Protein AF-A0A8T4S9S8-F1 (afdb_monomer)

Foldseek 3Di:
DVPVVVVVVVVVVVVVVVVVVVVVVVVVVCCVVVVCVLVVVVVVVCPDPNVPVVQLLVLQVVLVVQQVVQVVVQLVFPDQWFFGAGRNPSAEQQWKWADDQQKIFIWGADPNDTDGNDMDGHHAEQWAAALVRDTDGHDNPWIFGAYPRWTWIDGDPDPTFTCPQPGQWIGHHNHIYGYGPNHDPVRSVVGHHTHD

Nearest PDB structures (foldseek):
  8bbf-assembly1_A  TM=3.751E-01  e=1.784E+00  Homo sapiens
  8f5o-assembly1_F  TM=3.231E-01  e=1.392E+00  Leishmania tarentolae
  7ud1-assembly2_B  TM=2.597E-01  e=1.784E+00  Homo sapiens
  8asv-assembly1_A  TM=3.346E-01  e=8.378E+00  Saccharomyces cerevisiae
  6bfu-assembly1_A  TM=3.221E-01  e=7.875E+00  Porcine deltacoronavirus

Mean predicted aligned error: 13.43 Å

Solvent-accessible surface area (backbone atoms only — not comparable to full-atom values): 10520 Å² total; per-residue (Å²): 122,75,73,63,54,53,60,53,53,50,55,52,50,54,50,51,53,50,51,51,53,50,50,50,51,49,49,51,50,46,49,61,58,57,68,40,49,58,51,59,53,52,62,66,67,44,80,57,71,53,71,57,52,55,51,46,53,54,38,27,52,54,24,47,55,50,24,53,50,40,52,57,48,50,70,66,20,76,52,42,68,22,25,32,69,57,60,69,58,48,54,39,63,50,30,34,41,34,47,56,78,52,30,38,31,39,25,41,46,56,95,89,43,76,39,72,78,46,76,44,82,37,86,54,61,56,26,32,39,40,62,84,76,43,80,42,74,52,52,91,80,28,32,38,36,28,56,96,67,44,48,26,36,73,64,50,106,51,79,69,41,37,40,77,42,93,29,37,33,36,35,52,65,85,45,34,22,37,27,29,50,67,30,47,67,78,61,55,70,68,52,44,75,56,45,118

Sequence (196 aa):
MKHIYRKSQLKTITRIIFILVVLSLILVFVYSKYGSIGKALTDMFNFGDETDYGVLNLKAKKGFEIMVNDINNCIKSKDSDCGCEINMEGFTDTHSIKPDGHKISLLNIKDENEITIDDSDFKSLNCYITSNLMPKQTGASSSLRFDKGHPYITDLDTSDSELTNKFNIYKKGQELCWLPSTVKYETGNKIKKCQL

Radius of gyration: 23.27 Å; Cα contacts (8 Å, |Δi|>4): 320; chains: 1; bounding box: 67×61×51 Å

Structure (mmCIF, N/CA/C/O backbone):
data_AF-A0A8T4S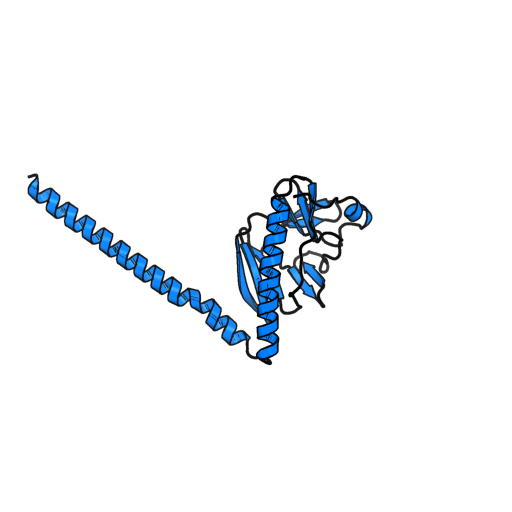9S8-F1
#
_entry.id   AF-A0A8T4S9S8-F1
#
loop_
_atom_site.group_PDB
_atom_site.id
_atom_site.type_symbol
_atom_site.label_atom_id
_atom_site.label_alt_id
_atom_site.label_comp_id
_atom_site.label_asym_id
_atom_site.label_entity_id
_atom_site.label_seq_id
_atom_site.pdbx_PDB_ins_code
_atom_site.Cartn_x
_atom_site.Cartn_y
_atom_site.Cartn_z
_atom_site.occupancy
_atom_site.B_iso_or_equiv
_atom_site.auth_seq_id
_atom_site.auth_comp_id
_atom_site.auth_asym_id
_atom_site.auth_atom_id
_atom_site.pdbx_PDB_model_num
ATOM 1 N N . MET A 1 1 ? 47.133 42.497 25.395 1.00 49.16 1 MET A N 1
ATOM 2 C CA . MET A 1 1 ? 46.717 41.101 25.091 1.00 49.16 1 MET A CA 1
ATOM 3 C C . MET A 1 1 ? 45.349 40.936 24.400 1.00 49.16 1 MET A C 1
ATOM 5 O O . MET A 1 1 ? 45.096 39.854 23.892 1.00 49.16 1 ME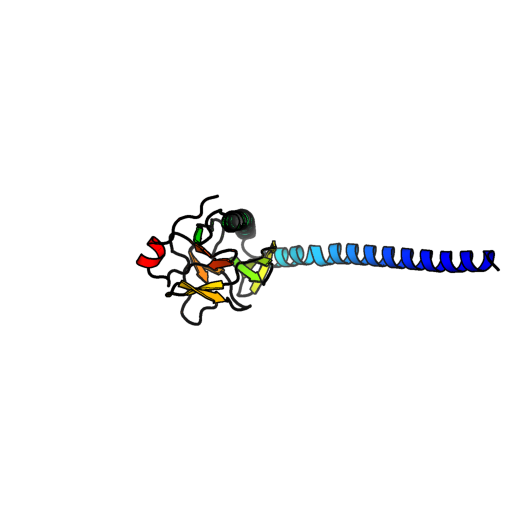T A O 1
ATOM 9 N N . LYS A 1 2 ? 44.477 41.957 24.281 1.00 45.44 2 LYS A N 1
ATOM 10 C CA . LYS A 1 2 ? 43.153 41.818 23.616 1.00 45.44 2 LYS A CA 1
ATOM 11 C C . LYS A 1 2 ? 43.182 41.698 22.075 1.00 45.44 2 LYS A C 1
ATOM 13 O O . LYS A 1 2 ? 42.280 41.097 21.499 1.00 45.44 2 LYS A O 1
ATOM 18 N N . HIS A 1 3 ? 44.207 42.223 21.395 1.00 43.12 3 HIS A N 1
ATOM 19 C CA . HIS A 1 3 ? 44.262 42.239 19.919 1.00 43.12 3 HIS A CA 1
ATOM 20 C C . HIS A 1 3 ? 44.743 40.930 19.270 1.00 43.12 3 HIS A C 1
ATOM 22 O O . HIS A 1 3 ? 44.379 40.648 18.129 1.00 43.12 3 HIS A O 1
ATOM 28 N N . ILE A 1 4 ? 45.512 40.105 19.987 1.00 48.31 4 ILE A N 1
ATOM 29 C CA . ILE A 1 4 ? 46.024 38.821 19.471 1.00 48.31 4 ILE A CA 1
ATOM 30 C C . ILE A 1 4 ? 44.918 37.752 19.501 1.00 48.31 4 ILE A C 1
ATOM 32 O O . ILE A 1 4 ? 44.790 36.954 18.574 1.00 48.31 4 ILE A O 1
ATOM 36 N N . TYR A 1 5 ? 44.037 37.812 20.503 1.00 44.34 5 TYR A N 1
ATOM 37 C CA . TYR A 1 5 ? 42.937 36.861 20.674 1.00 44.34 5 TYR A CA 1
ATOM 38 C C . TYR A 1 5 ? 41.864 36.979 19.570 1.00 44.34 5 TYR A C 1
ATOM 40 O O . TYR A 1 5 ? 41.364 35.968 19.081 1.00 44.34 5 TYR A O 1
ATOM 48 N N . ARG A 1 6 ? 41.571 38.201 19.089 1.00 48.75 6 ARG A N 1
ATOM 49 C CA . ARG A 1 6 ? 40.602 38.440 17.996 1.00 48.75 6 ARG A CA 1
ATOM 50 C C . ARG A 1 6 ? 41.050 37.883 16.641 1.00 48.75 6 ARG A C 1
ATOM 52 O O . ARG A 1 6 ? 40.221 37.351 15.912 1.00 48.75 6 ARG A O 1
ATOM 59 N N . LYS A 1 7 ? 42.345 37.966 16.304 1.00 49.59 7 LYS A N 1
ATOM 60 C CA . LYS A 1 7 ? 42.877 37.413 15.040 1.00 49.59 7 LYS A CA 1
ATOM 61 C C . LYS A 1 7 ? 42.848 35.881 15.015 1.00 49.59 7 LYS A C 1
ATOM 63 O O . LYS A 1 7 ? 42.640 35.303 13.954 1.00 49.59 7 LYS A O 1
ATOM 68 N N . SER A 1 8 ? 43.039 35.240 16.171 1.00 54.47 8 SER A N 1
ATOM 69 C CA . SER A 1 8 ? 42.958 33.779 16.317 1.00 54.47 8 SER A CA 1
ATOM 70 C C . SER A 1 8 ? 41.519 33.271 16.148 1.00 54.47 8 SER A C 1
ATOM 72 O O . SER A 1 8 ? 41.268 32.378 15.345 1.00 54.47 8 SER A O 1
ATOM 74 N N . GLN A 1 9 ? 40.554 33.926 16.803 1.00 55.50 9 GLN A N 1
ATOM 75 C CA . GLN A 1 9 ? 39.123 33.602 16.702 1.00 55.50 9 GLN A CA 1
ATOM 76 C C . GLN A 1 9 ? 38.576 33.788 15.274 1.00 55.50 9 GLN A C 1
ATOM 78 O O . GLN A 1 9 ? 37.835 32.935 14.791 1.00 55.50 9 GLN A O 1
ATOM 83 N N . LEU A 1 10 ? 38.999 34.842 14.559 1.00 57.53 10 LEU A N 1
ATOM 84 C CA . LEU A 1 10 ? 38.591 35.063 13.164 1.00 57.53 10 LEU A CA 1
ATOM 85 C C . LEU A 1 10 ? 39.046 33.922 12.242 1.00 57.53 10 LEU A C 1
ATOM 87 O O . LEU A 1 10 ? 38.257 33.442 11.438 1.00 57.53 10 LEU A O 1
ATOM 91 N N . LYS A 1 11 ? 40.293 33.448 12.389 1.00 58.31 11 LYS A N 1
ATOM 92 C CA . LYS A 1 11 ? 40.821 32.327 11.592 1.00 58.31 11 LYS A CA 1
ATOM 93 C C . LYS A 1 11 ? 40.042 31.034 11.836 1.00 58.31 11 LYS A C 1
ATOM 95 O O . LYS A 1 11 ? 39.791 30.291 10.889 1.00 58.31 11 LYS A O 1
ATOM 100 N N . THR A 1 12 ? 39.637 30.779 13.080 1.00 60.31 12 THR A N 1
ATOM 101 C CA . THR A 1 12 ? 38.821 29.610 13.436 1.00 60.31 12 THR A CA 1
ATOM 102 C C . THR A 1 12 ? 37.424 29.699 12.824 1.00 60.31 12 THR A C 1
ATOM 104 O O . THR A 1 12 ? 36.966 28.730 12.225 1.00 60.31 12 THR A O 1
ATOM 107 N N . ILE A 1 13 ? 36.781 30.871 12.881 1.00 70.56 13 ILE A N 1
ATOM 108 C CA . ILE A 1 13 ? 35.457 31.099 12.279 1.00 70.56 13 ILE A CA 1
ATOM 109 C C . ILE A 1 13 ? 35.514 30.948 10.753 1.00 70.56 13 ILE A C 1
ATOM 111 O O . ILE A 1 13 ? 34.685 30.246 10.180 1.00 70.56 13 ILE A O 1
ATOM 115 N N . THR A 1 14 ? 36.522 31.519 10.085 1.00 70.88 14 THR A N 1
ATOM 116 C CA . THR A 1 14 ? 36.696 31.368 8.629 1.00 70.88 14 THR A CA 1
ATOM 117 C C . THR A 1 14 ? 36.897 29.905 8.226 1.00 70.88 14 THR A C 1
ATOM 119 O O . THR A 1 14 ? 36.357 29.467 7.213 1.00 70.88 14 THR A O 1
ATOM 122 N N . ARG A 1 15 ? 37.616 29.120 9.038 1.00 71.19 15 ARG A N 1
ATOM 123 C CA . ARG A 1 15 ? 37.813 27.683 8.798 1.00 71.19 15 ARG A CA 1
ATOM 124 C C . ARG A 1 15 ? 36.513 26.888 8.952 1.00 71.19 15 ARG A C 1
ATOM 126 O O . ARG A 1 15 ? 36.263 26.000 8.146 1.00 71.19 15 ARG A O 1
ATOM 133 N N . ILE A 1 16 ? 35.675 27.231 9.934 1.00 75.88 16 ILE A N 1
ATOM 134 C CA . ILE A 1 16 ? 34.353 26.612 10.129 1.00 75.88 16 ILE A CA 1
ATOM 135 C C . ILE A 1 16 ? 33.421 26.939 8.954 1.00 75.88 16 ILE A C 1
ATOM 137 O O . ILE A 1 16 ? 32.788 26.035 8.415 1.00 75.88 16 ILE A O 1
ATOM 141 N N . ILE A 1 17 ? 33.384 28.199 8.506 1.00 77.19 17 ILE A N 1
ATOM 142 C CA . ILE A 1 17 ? 32.581 28.615 7.343 1.00 77.19 17 ILE A CA 1
ATOM 143 C C . ILE A 1 17 ? 33.027 27.861 6.086 1.00 77.19 17 ILE A C 1
ATOM 145 O O . ILE A 1 17 ? 32.190 27.365 5.340 1.00 77.19 17 ILE A O 1
ATOM 149 N N . PHE A 1 18 ? 34.336 27.713 5.874 1.00 79.62 18 PHE A N 1
ATOM 150 C CA . PHE A 1 18 ? 34.861 26.961 4.736 1.00 79.62 18 PHE A CA 1
ATOM 151 C C . PHE A 1 18 ? 34.445 25.483 4.775 1.00 79.62 18 PHE A C 1
ATOM 153 O O . PHE A 1 18 ? 34.015 24.946 3.760 1.00 79.62 18 PHE A O 1
ATOM 160 N N . ILE A 1 19 ? 34.493 24.837 5.947 1.00 80.19 19 ILE A N 1
ATOM 161 C CA . ILE A 1 19 ? 34.022 23.452 6.115 1.00 80.19 19 ILE A CA 1
ATOM 162 C C . ILE A 1 19 ? 32.522 23.342 5.811 1.00 80.19 19 ILE A C 1
ATOM 164 O O . ILE A 1 19 ? 32.114 22.410 5.127 1.00 80.19 19 ILE A O 1
ATOM 168 N N . LEU A 1 20 ? 31.709 24.301 6.261 1.00 77.06 20 LEU A N 1
ATOM 169 C CA . LEU A 1 20 ? 30.269 24.319 5.984 1.00 77.06 20 LEU A CA 1
ATOM 170 C C . LEU A 1 20 ? 29.961 24.489 4.491 1.00 77.06 20 LEU A C 1
ATOM 172 O O . LEU A 1 20 ? 29.069 23.817 3.982 1.00 77.06 20 LEU A O 1
ATOM 176 N N . VAL A 1 21 ? 30.717 25.330 3.779 1.00 81.38 21 VAL A N 1
ATOM 177 C CA . VAL A 1 21 ? 30.587 25.497 2.320 1.00 81.38 21 VAL A CA 1
ATOM 178 C C . VAL A 1 21 ? 31.017 24.232 1.576 1.00 81.38 21 VAL A C 1
ATOM 180 O O . VAL A 1 21 ? 30.374 23.826 0.615 1.00 81.38 21 VAL A O 1
ATOM 183 N N . VAL A 1 22 ? 32.079 23.564 2.027 1.00 81.62 22 VAL A N 1
ATOM 184 C CA . VAL A 1 22 ? 32.503 22.288 1.435 1.00 81.62 22 VAL A CA 1
ATOM 185 C C . VAL A 1 22 ? 31.456 21.199 1.687 1.00 81.62 22 VAL A C 1
ATOM 187 O O . VAL A 1 22 ? 31.119 20.463 0.766 1.00 81.62 22 VAL A O 1
ATOM 190 N N . LEU A 1 23 ? 30.882 21.123 2.891 1.00 74.50 23 LEU A N 1
ATOM 191 C CA . LEU A 1 23 ? 29.813 20.174 3.211 1.00 74.50 23 LEU A CA 1
ATOM 192 C C . LEU A 1 23 ? 28.533 20.443 2.413 1.00 74.50 23 LEU A C 1
ATOM 194 O O . LEU A 1 23 ? 27.905 19.490 1.959 1.00 74.50 23 LEU A O 1
ATOM 198 N N . SER A 1 24 ? 28.157 21.707 2.194 1.00 70.88 24 SER A N 1
ATOM 199 C CA . SER A 1 24 ? 26.994 22.039 1.367 1.00 70.88 24 SER A CA 1
ATOM 200 C C . SER A 1 24 ? 27.233 21.719 -0.108 1.00 70.88 24 SER A C 1
ATOM 202 O O . SER A 1 24 ? 26.339 21.185 -0.756 1.00 70.88 24 SER A O 1
ATOM 204 N N . LEU A 1 25 ? 28.443 21.946 -0.628 1.00 73.19 25 LEU A N 1
ATOM 205 C CA . LEU A 1 25 ? 28.815 21.536 -1.984 1.00 73.19 25 LEU A CA 1
ATOM 206 C C . LEU A 1 25 ? 28.821 20.013 -2.136 1.00 73.19 25 LEU A C 1
ATOM 208 O O . LEU A 1 25 ? 28.317 19.517 -3.137 1.00 73.19 25 LEU A O 1
ATOM 212 N N . ILE A 1 26 ? 29.318 19.269 -1.143 1.00 72.25 26 ILE A N 1
ATOM 213 C CA . ILE A 1 26 ? 29.239 17.802 -1.127 1.00 72.25 26 ILE A CA 1
ATOM 214 C C . ILE A 1 26 ? 27.777 17.356 -1.076 1.00 72.25 26 ILE A C 1
ATOM 216 O O . ILE A 1 26 ? 27.408 16.479 -1.842 1.00 72.25 26 ILE A O 1
ATOM 220 N N . LEU A 1 27 ? 26.927 17.976 -0.253 1.00 63.69 27 LEU A N 1
ATOM 221 C CA . LEU A 1 27 ? 25.494 17.672 -0.208 1.00 63.69 27 LEU A CA 1
ATOM 222 C C . LEU A 1 27 ? 24.805 17.961 -1.543 1.00 63.69 27 LEU A C 1
ATOM 224 O O . LEU A 1 27 ? 24.050 17.119 -2.002 1.00 63.69 27 LEU A O 1
ATOM 228 N N . VAL A 1 28 ? 25.092 19.085 -2.204 1.00 65.75 28 VAL A N 1
ATOM 229 C CA . VAL A 1 28 ? 24.556 19.403 -3.541 1.00 65.75 28 VAL A CA 1
ATOM 230 C C . VAL A 1 28 ? 25.068 18.414 -4.588 1.00 65.75 28 VAL A C 1
ATOM 232 O O . VAL A 1 28 ? 24.306 18.002 -5.457 1.00 65.75 28 VAL A O 1
ATOM 235 N N . PHE A 1 29 ? 26.328 17.985 -4.494 1.00 59.22 29 PHE A N 1
ATOM 236 C CA . PHE A 1 29 ? 26.923 17.010 -5.411 1.00 59.22 29 PHE A CA 1
ATOM 237 C C . PHE A 1 29 ? 26.416 15.581 -5.165 1.00 59.22 29 PHE A C 1
ATOM 239 O O . PHE A 1 29 ? 26.268 14.797 -6.096 1.00 59.22 29 PHE A O 1
ATOM 246 N N . VAL A 1 30 ? 26.111 15.238 -3.913 1.00 56.69 30 VAL A N 1
ATOM 247 C CA . VAL A 1 30 ? 25.464 13.982 -3.525 1.00 56.69 30 VAL A CA 1
ATOM 248 C C . VAL A 1 30 ? 23.992 14.021 -3.937 1.00 56.69 30 VAL A C 1
ATOM 250 O O . VAL A 1 30 ? 23.535 13.086 -4.573 1.00 56.69 30 VAL A O 1
ATOM 253 N N . TYR A 1 31 ? 23.257 15.110 -3.721 1.00 54.78 31 TYR A N 1
ATOM 254 C CA . TYR A 1 31 ? 21.895 15.253 -4.244 1.00 54.78 31 TYR A CA 1
ATOM 255 C C . TYR A 1 31 ? 21.857 15.233 -5.779 1.00 54.78 31 TYR A C 1
ATOM 257 O O . TYR A 1 31 ? 20.952 14.630 -6.347 1.00 54.78 31 TYR A O 1
ATOM 265 N N . SER A 1 32 ? 22.845 15.811 -6.471 1.00 53.41 32 SER A N 1
ATOM 266 C CA . SER A 1 32 ? 22.899 15.782 -7.939 1.00 53.41 32 SER A CA 1
ATOM 267 C C . SER A 1 32 ? 23.309 14.416 -8.499 1.00 53.41 32 SER A C 1
ATOM 269 O O . SER A 1 32 ? 22.772 14.000 -9.524 1.00 53.41 32 SER A O 1
ATOM 271 N N . LYS A 1 33 ? 24.208 13.679 -7.826 1.00 48.88 33 LYS A N 1
ATOM 272 C CA . LYS A 1 33 ? 24.600 12.318 -8.232 1.00 48.88 33 LYS A CA 1
ATOM 273 C C . LYS A 1 33 ? 23.598 11.242 -7.819 1.00 48.88 33 LYS A C 1
ATOM 275 O O . LYS A 1 33 ? 23.321 10.359 -8.620 1.00 48.88 33 LYS A O 1
ATOM 280 N N . TYR A 1 34 ? 23.049 11.305 -6.609 1.00 47.22 34 TYR A N 1
ATOM 281 C CA . TYR A 1 34 ? 22.149 10.286 -6.056 1.00 47.22 34 TYR A CA 1
ATOM 282 C C . TYR A 1 34 ? 20.667 10.589 -6.316 1.00 47.22 34 TYR A C 1
ATOM 284 O O . TYR A 1 34 ? 19.888 9.652 -6.447 1.00 47.22 34 TYR A O 1
ATOM 292 N N . GLY A 1 35 ? 20.278 11.850 -6.542 1.00 41.19 35 GLY A N 1
ATOM 293 C CA . GLY A 1 35 ? 18.945 12.197 -7.063 1.00 41.19 35 GLY A CA 1
ATOM 294 C C . GLY A 1 35 ? 18.707 11.735 -8.509 1.00 41.19 35 GLY A C 1
ATOM 295 O O . GLY A 1 35 ? 17.574 11.729 -8.979 1.00 41.19 35 GLY A O 1
ATOM 296 N N . SER A 1 36 ? 19.765 11.308 -9.212 1.00 43.62 36 SER A N 1
ATOM 297 C CA . SER A 1 36 ? 19.703 10.767 -10.576 1.00 43.62 36 SER A CA 1
ATOM 298 C C . SER A 1 36 ? 19.882 9.246 -10.657 1.00 43.62 36 SER A C 1
ATOM 300 O O . SER A 1 36 ? 19.724 8.691 -11.744 1.00 43.62 36 SER A O 1
ATOM 302 N N . ILE A 1 37 ? 20.172 8.549 -9.550 1.00 44.06 37 ILE A N 1
ATOM 303 C CA . ILE A 1 37 ? 20.211 7.073 -9.555 1.00 44.06 37 ILE A CA 1
ATOM 304 C C . ILE A 1 37 ? 18.799 6.510 -9.757 1.00 44.06 37 ILE A C 1
ATOM 306 O O . ILE A 1 37 ? 18.638 5.527 -10.472 1.00 44.06 37 ILE A O 1
ATOM 310 N N . GLY A 1 38 ? 17.770 7.211 -9.266 1.00 43.38 38 GLY A N 1
ATOM 311 C CA . GLY A 1 38 ? 16.377 6.908 -9.601 1.00 43.38 38 GLY A CA 1
ATOM 312 C C . GLY A 1 38 ? 16.081 7.012 -11.102 1.00 43.38 38 GLY A C 1
ATOM 313 O O . GLY A 1 38 ? 15.354 6.176 -11.624 1.00 43.38 38 GLY A O 1
ATOM 314 N N . LYS A 1 39 ? 16.693 7.971 -11.821 1.00 42.25 39 LYS A N 1
ATOM 315 C CA . LYS A 1 39 ? 16.543 8.134 -13.283 1.00 42.25 39 LYS A CA 1
ATOM 316 C C . LYS A 1 39 ? 17.292 7.071 -14.086 1.00 42.25 39 LYS A C 1
ATOM 318 O O . LYS A 1 39 ? 16.713 6.453 -14.962 1.00 42.25 39 LYS A O 1
ATOM 323 N N . ALA A 1 40 ? 18.552 6.796 -13.752 1.00 41.28 40 ALA A N 1
ATOM 324 C CA . ALA A 1 40 ? 19.339 5.803 -14.487 1.00 41.28 40 ALA A CA 1
ATOM 325 C C . ALA A 1 40 ? 18.790 4.369 -14.328 1.00 41.28 40 ALA A C 1
ATOM 327 O O . ALA A 1 40 ? 18.868 3.574 -15.260 1.00 41.28 40 ALA A O 1
ATOM 328 N N . LEU A 1 41 ? 18.204 4.046 -13.167 1.00 45.50 41 LEU A N 1
ATOM 329 C CA . LEU A 1 41 ? 17.533 2.763 -12.941 1.00 45.50 41 LEU A CA 1
ATOM 330 C C . LEU A 1 41 ? 16.154 2.686 -13.614 1.00 45.50 41 LEU A C 1
ATOM 332 O O . LEU A 1 41 ? 15.813 1.638 -14.159 1.00 45.50 41 LEU A O 1
ATOM 336 N N . THR A 1 42 ? 15.384 3.781 -13.643 1.00 48.53 42 THR A N 1
ATOM 337 C CA . THR A 1 42 ? 14.121 3.826 -14.407 1.00 48.53 42 THR A CA 1
ATOM 338 C C . THR A 1 42 ? 14.359 3.728 -15.914 1.00 48.53 42 THR A C 1
ATOM 340 O O . THR A 1 42 ? 13.631 3.002 -16.588 1.00 48.53 42 THR A O 1
ATOM 343 N N . ASP A 1 43 ? 15.421 4.350 -16.429 1.00 45.31 43 ASP A N 1
ATOM 344 C CA . ASP A 1 43 ? 15.808 4.258 -17.841 1.00 45.31 43 ASP A CA 1
ATOM 345 C C . ASP A 1 43 ? 16.296 2.844 -18.222 1.00 45.31 43 ASP A C 1
ATOM 347 O O . ASP A 1 43 ? 15.991 2.359 -19.308 1.00 45.31 43 ASP A O 1
ATOM 351 N N . MET A 1 44 ? 16.988 2.125 -17.324 1.00 44.59 44 MET A N 1
ATOM 352 C CA . MET A 1 44 ? 17.388 0.726 -17.561 1.00 44.59 44 MET A CA 1
ATOM 353 C C . MET A 1 44 ? 16.206 -0.259 -17.547 1.00 44.59 44 MET A C 1
ATOM 355 O O . MET A 1 44 ? 16.245 -1.273 -18.246 1.00 44.59 44 MET A O 1
ATOM 359 N N . PHE A 1 45 ? 15.142 0.024 -16.789 1.00 49.88 45 PHE A N 1
ATOM 360 C CA . PHE A 1 45 ? 13.962 -0.847 -16.704 1.00 49.88 45 PHE A CA 1
ATOM 361 C C . PHE A 1 45 ? 12.922 -0.589 -17.804 1.00 49.88 45 PHE A C 1
ATOM 363 O O . PHE A 1 45 ? 12.095 -1.467 -18.060 1.00 49.88 45 PHE A O 1
ATOM 370 N N . ASN A 1 46 ? 13.038 0.529 -18.530 1.00 48.00 46 ASN A N 1
ATOM 371 C CA . ASN A 1 46 ? 12.199 0.890 -19.679 1.00 48.00 46 ASN A CA 1
ATOM 372 C C . ASN A 1 46 ? 12.436 0.058 -20.959 1.00 48.00 46 ASN A C 1
ATOM 374 O O . ASN A 1 46 ? 11.710 0.238 -21.930 1.00 48.00 46 ASN A O 1
ATOM 378 N N . PHE A 1 47 ? 13.388 -0.883 -20.997 1.00 42.41 47 PHE A N 1
ATOM 379 C CA . PHE A 1 47 ? 13.602 -1.733 -22.180 1.00 42.41 47 PHE A CA 1
ATOM 380 C C . PHE A 1 47 ? 12.577 -2.881 -22.278 1.00 42.41 47 PHE A C 1
ATOM 382 O O . PHE A 1 47 ? 12.854 -4.022 -21.899 1.00 42.41 47 PHE A O 1
ATOM 389 N N . GLY A 1 48 ? 11.380 -2.547 -22.758 1.00 44.06 48 GLY A N 1
ATOM 390 C CA . GLY A 1 48 ? 10.308 -3.446 -23.202 1.00 44.06 48 GLY A CA 1
ATOM 391 C C . GLY A 1 48 ? 9.122 -2.603 -23.683 1.00 44.06 48 GLY A C 1
ATOM 392 O O . GLY A 1 48 ? 8.587 -1.858 -22.871 1.00 44.06 48 GLY A O 1
ATOM 393 N N . ASP A 1 49 ? 8.804 -2.654 -24.988 1.00 45.84 49 ASP A N 1
ATOM 394 C CA . ASP A 1 49 ? 7.849 -1.786 -25.719 1.00 45.84 49 ASP A CA 1
ATOM 395 C C . ASP A 1 49 ? 7.557 -0.439 -25.017 1.00 45.84 49 ASP A C 1
ATOM 397 O O . ASP A 1 49 ? 6.499 -0.212 -24.427 1.00 45.84 49 ASP A O 1
ATOM 401 N N . GLU A 1 50 ? 8.559 0.449 -25.074 1.00 52.00 50 GLU A N 1
ATOM 402 C CA . GLU A 1 50 ? 8.766 1.667 -24.262 1.00 52.00 50 GLU A CA 1
ATOM 403 C C . GLU A 1 50 ? 7.533 2.564 -24.051 1.00 52.00 50 GLU A C 1
ATOM 405 O O . GLU A 1 50 ? 7.417 3.252 -23.033 1.00 52.00 50 GLU A O 1
ATOM 410 N N . THR A 1 51 ? 6.594 2.574 -24.996 1.00 54.88 51 THR A N 1
ATOM 411 C CA . THR A 1 51 ? 5.372 3.377 -24.907 1.00 54.88 51 THR A CA 1
ATOM 412 C C . THR A 1 51 ? 4.352 2.838 -23.909 1.00 54.88 51 THR A C 1
ATOM 414 O O . THR A 1 51 ? 3.666 3.645 -23.288 1.00 54.88 51 THR A O 1
ATOM 417 N N . ASP A 1 52 ? 4.238 1.521 -23.724 1.00 68.94 52 ASP A N 1
ATOM 418 C CA . ASP A 1 52 ? 3.203 0.961 -22.843 1.00 68.94 52 ASP A CA 1
ATOM 419 C C . ASP A 1 52 ? 3.662 1.006 -21.379 1.00 68.94 52 ASP A C 1
ATOM 421 O O . ASP A 1 52 ? 2.969 1.534 -20.509 1.00 68.94 52 ASP A O 1
ATOM 425 N N . TYR A 1 53 ? 4.911 0.613 -21.118 1.00 74.00 53 TYR A N 1
ATOM 426 C CA . TYR A 1 53 ? 5.477 0.616 -19.765 1.00 74.00 53 TYR A CA 1
ATOM 427 C C . TYR A 1 53 ? 5.626 2.025 -19.173 1.00 74.00 53 TYR A C 1
ATOM 429 O O . TYR A 1 53 ? 5.318 2.255 -18.000 1.00 74.00 53 TYR A O 1
ATOM 437 N N . GLY A 1 54 ? 6.041 3.005 -19.985 1.00 74.94 54 GLY A N 1
ATOM 438 C CA . GLY A 1 54 ? 6.099 4.403 -19.558 1.00 74.94 54 GLY A CA 1
ATOM 439 C C . GLY A 1 54 ? 4.717 4.961 -19.194 1.00 74.94 54 GLY A C 1
ATOM 440 O O . GLY A 1 54 ? 4.574 5.678 -18.200 1.00 74.94 54 GLY A O 1
ATOM 441 N N . VAL A 1 55 ? 3.681 4.596 -19.956 1.00 83.00 55 VAL A N 1
ATOM 442 C CA . VAL A 1 55 ? 2.291 4.991 -19.681 1.00 83.00 55 VAL A CA 1
ATOM 443 C C . VAL A 1 55 ? 1.760 4.310 -18.420 1.00 83.00 55 VAL A C 1
ATOM 445 O O . VAL A 1 55 ? 1.100 4.974 -17.616 1.00 83.00 55 VAL A O 1
ATOM 448 N N . LEU A 1 56 ? 2.063 3.027 -18.215 1.00 86.69 56 LEU A N 1
ATOM 449 C CA . LEU A 1 56 ? 1.700 2.285 -17.005 1.00 86.69 56 LEU A CA 1
ATOM 450 C C . LEU A 1 56 ? 2.324 2.915 -15.755 1.00 86.69 56 LEU A C 1
ATOM 452 O O . LEU A 1 56 ? 1.595 3.257 -14.828 1.00 86.69 56 LEU A O 1
ATOM 456 N N . ASN A 1 57 ? 3.628 3.201 -15.773 1.00 87.94 57 ASN A N 1
ATOM 457 C CA . ASN A 1 57 ? 4.317 3.840 -14.649 1.00 87.94 57 ASN A CA 1
ATOM 458 C C . ASN A 1 57 ? 3.748 5.233 -14.327 1.00 87.94 57 ASN A C 1
ATOM 460 O O . ASN A 1 57 ? 3.582 5.591 -13.162 1.00 87.94 57 ASN A O 1
ATOM 464 N N . LEU A 1 58 ? 3.413 6.036 -15.344 1.00 88.50 58 LEU A N 1
ATOM 465 C CA . LEU A 1 58 ? 2.784 7.345 -15.132 1.00 88.50 58 LEU A CA 1
ATOM 466 C C . LEU A 1 58 ? 1.381 7.229 -14.524 1.00 88.50 58 LEU A C 1
ATOM 468 O O . LEU A 1 58 ? 1.006 8.061 -13.695 1.00 88.50 58 LEU A O 1
ATOM 472 N N . LYS A 1 59 ? 0.598 6.221 -14.928 1.00 90.94 59 LYS A N 1
ATOM 473 C CA . LYS A 1 59 ? -0.708 5.931 -14.317 1.00 90.94 59 LYS A CA 1
ATOM 474 C C . LYS A 1 59 ? -0.545 5.473 -12.870 1.00 90.94 59 LYS A C 1
ATOM 476 O O . LYS A 1 59 ? -1.239 6.006 -12.010 1.00 90.94 59 LYS A O 1
ATOM 481 N N . ALA A 1 60 ? 0.403 4.579 -12.600 1.00 92.50 60 ALA A N 1
ATOM 482 C CA . ALA A 1 60 ? 0.687 4.078 -11.260 1.00 92.50 60 ALA A CA 1
ATOM 483 C C . ALA A 1 60 ? 1.133 5.194 -10.307 1.00 92.50 60 ALA A C 1
ATOM 485 O O . ALA A 1 60 ? 0.660 5.246 -9.179 1.00 92.50 60 ALA A O 1
ATOM 486 N N . LYS A 1 61 ? 1.957 6.148 -10.762 1.00 93.31 61 LYS A N 1
ATOM 487 C CA . LYS A 1 61 ? 2.340 7.323 -9.955 1.00 93.31 61 LYS A CA 1
ATOM 488 C C . LYS A 1 61 ? 1.146 8.190 -9.563 1.00 93.31 61 LYS A C 1
ATOM 490 O O . LYS A 1 61 ? 0.991 8.536 -8.399 1.00 93.31 61 LYS A O 1
ATOM 495 N N . LYS A 1 62 ? 0.253 8.486 -10.512 1.00 93.94 62 LYS A N 1
ATOM 496 C CA . LYS A 1 62 ? -0.988 9.223 -10.213 1.00 93.94 62 LYS A CA 1
ATOM 497 C C . LYS A 1 62 ? -1.892 8.444 -9.257 1.00 93.94 62 LYS A C 1
ATOM 499 O O . LYS A 1 62 ? -2.435 9.027 -8.325 1.00 93.94 62 LYS A O 1
ATOM 504 N N . GLY A 1 63 ? -2.032 7.134 -9.471 1.00 94.19 63 GLY A N 1
ATOM 505 C CA . GLY A 1 63 ? -2.754 6.241 -8.563 1.00 94.19 63 GLY A CA 1
ATOM 506 C C . GLY A 1 63 ? -2.159 6.259 -7.155 1.00 94.19 63 GLY A C 1
ATOM 507 O O . GLY A 1 63 ? -2.887 6.362 -6.175 1.00 94.19 63 GLY A O 1
ATOM 508 N N . PHE A 1 64 ? -0.831 6.273 -7.050 1.00 94.56 64 PHE A N 1
ATOM 509 C CA 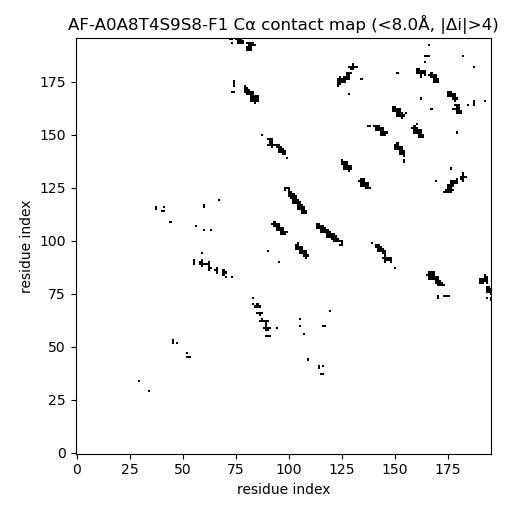. PHE A 1 64 ? -0.101 6.349 -5.789 1.00 94.56 64 PHE A CA 1
ATOM 510 C C . PHE A 1 64 ? -0.329 7.660 -5.038 1.00 94.56 64 PHE A C 1
ATOM 512 O O . PHE A 1 64 ? -0.602 7.626 -3.840 1.00 94.56 64 PHE A O 1
ATOM 519 N N . GLU A 1 65 ? -0.310 8.803 -5.724 1.00 94.12 65 GLU A N 1
ATOM 520 C CA . GLU A 1 65 ? -0.660 10.096 -5.121 1.00 94.12 65 GLU A CA 1
ATOM 521 C C . GLU A 1 65 ? -2.089 10.093 -4.549 1.00 94.12 65 GLU A C 1
ATOM 523 O O . GLU A 1 65 ? -2.314 10.543 -3.421 1.00 94.12 65 GLU A O 1
ATOM 528 N N . ILE A 1 66 ? -3.054 9.547 -5.300 1.00 95.31 66 ILE A N 1
ATOM 529 C CA . ILE A 1 66 ? -4.453 9.424 -4.862 1.00 95.31 66 ILE A CA 1
ATOM 530 C C . ILE A 1 66 ? -4.546 8.494 -3.649 1.00 95.31 66 ILE A C 1
ATOM 532 O O . ILE A 1 66 ? -5.130 8.872 -2.634 1.00 95.31 66 ILE A O 1
ATOM 536 N N . MET A 1 67 ? -3.920 7.319 -3.723 1.00 94.06 67 MET A N 1
ATOM 537 C CA . MET A 1 67 ? -3.880 6.340 -2.643 1.00 94.06 67 MET A CA 1
ATOM 538 C C . MET A 1 67 ? -3.328 6.967 -1.356 1.00 94.06 67 MET A C 1
ATOM 540 O O . MET A 1 67 ? -3.970 6.908 -0.311 1.00 94.06 67 MET A O 1
ATOM 544 N N . VAL A 1 68 ? -2.169 7.628 -1.418 1.00 93.06 68 VAL A N 1
ATOM 545 C CA . VAL A 1 68 ? -1.557 8.307 -0.263 1.00 93.06 68 VAL A CA 1
ATOM 546 C C . VAL A 1 68 ? -2.494 9.370 0.315 1.00 93.06 68 VAL A C 1
ATOM 548 O O . VAL A 1 68 ? -2.615 9.493 1.538 1.00 93.06 68 VAL A O 1
ATOM 551 N N . ASN A 1 69 ? -3.180 10.136 -0.533 1.00 93.38 69 ASN A N 1
ATOM 552 C CA . ASN A 1 69 ? -4.157 11.122 -0.083 1.00 93.38 69 ASN A CA 1
ATOM 553 C C . ASN A 1 69 ? -5.354 10.469 0.627 1.00 93.38 69 ASN A C 1
ATOM 555 O O . ASN A 1 69 ? -5.746 10.925 1.702 1.00 93.38 69 ASN A O 1
ATOM 559 N N . ASP A 1 70 ? -5.896 9.379 0.088 1.00 93.19 70 ASP A N 1
ATOM 560 C CA . ASP A 1 70 ? -7.002 8.637 0.698 1.00 93.19 70 ASP A CA 1
ATOM 561 C C . ASP A 1 70 ? -6.612 8.060 2.066 1.00 93.19 70 ASP A C 1
ATOM 563 O O . ASP A 1 70 ? -7.366 8.193 3.036 1.00 93.19 70 ASP A O 1
ATOM 567 N N . ILE A 1 71 ? -5.403 7.503 2.196 1.00 92.19 71 ILE A N 1
ATOM 568 C CA . ILE A 1 71 ? -4.900 6.982 3.476 1.00 92.19 71 ILE A CA 1
ATOM 569 C C . ILE A 1 71 ? -4.716 8.139 4.480 1.00 92.19 71 ILE A C 1
ATOM 571 O O . ILE A 1 71 ? -5.107 8.042 5.648 1.00 92.19 71 ILE A O 1
ATOM 575 N N . ASN A 1 72 ? -4.193 9.284 4.034 1.00 91.19 72 ASN A N 1
ATOM 576 C CA . ASN A 1 72 ? -4.076 10.484 4.867 1.00 91.19 72 ASN A CA 1
ATOM 577 C C . ASN A 1 72 ? -5.436 11.067 5.287 1.00 91.19 72 ASN A C 1
ATOM 579 O O . ASN A 1 72 ? -5.554 11.657 6.363 1.00 91.19 72 ASN A O 1
ATOM 583 N N . ASN A 1 73 ? -6.472 10.919 4.467 1.00 91.88 73 ASN A N 1
ATOM 584 C CA . ASN A 1 73 ? -7.832 11.302 4.834 1.00 91.88 73 ASN A CA 1
ATOM 585 C C . ASN A 1 73 ? -8.421 10.315 5.848 1.00 91.88 73 ASN A C 1
ATOM 587 O O . ASN A 1 73 ? -9.039 10.733 6.828 1.00 91.88 73 ASN A O 1
ATOM 591 N N . CYS A 1 74 ? -8.144 9.021 5.678 1.00 92.56 74 CYS A N 1
ATOM 592 C CA . CYS A 1 74 ? -8.538 7.974 6.613 1.00 92.56 74 CYS A CA 1
ATOM 593 C C . CYS A 1 74 ? -8.021 8.245 8.035 1.00 92.56 74 CYS A C 1
ATOM 595 O O . CYS A 1 74 ? -8.803 8.287 8.989 1.00 92.56 74 CYS A O 1
ATOM 597 N N . ILE A 1 75 ? -6.719 8.520 8.196 1.00 90.00 75 ILE A N 1
ATOM 598 C CA . ILE A 1 75 ? -6.141 8.763 9.528 1.00 90.00 75 ILE A CA 1
ATOM 599 C C . ILE A 1 75 ? -6.721 10.015 10.205 1.00 90.00 75 ILE A C 1
ATOM 601 O O . ILE A 1 75 ? -6.899 10.029 11.423 1.00 90.00 75 ILE A O 1
ATOM 605 N N . LYS A 1 76 ? -7.089 11.036 9.419 1.00 91.12 76 LYS A N 1
ATOM 606 C CA . LYS A 1 76 ? -7.700 12.290 9.896 1.00 91.12 76 LYS A CA 1
ATOM 607 C C . LYS A 1 76 ? -9.182 12.168 10.255 1.00 91.12 76 LYS A C 1
ATOM 609 O O . LYS A 1 76 ? -9.731 13.119 10.804 1.00 91.12 76 LYS A O 1
ATOM 614 N N . SER A 1 77 ? -9.822 11.033 9.964 1.00 92.31 77 SER A N 1
ATOM 615 C CA . SER A 1 77 ? -11.232 10.803 10.293 1.00 92.31 77 SER A CA 1
ATOM 616 C C . SER A 1 77 ? -11.535 11.056 11.775 1.00 92.31 77 SER A C 1
ATOM 618 O O . SER A 1 77 ? -10.712 10.769 12.650 1.00 92.31 77 SER A O 1
ATOM 620 N N . LYS A 1 78 ? -12.742 11.552 12.061 1.00 91.94 78 LYS A N 1
ATOM 621 C CA . LYS A 1 78 ? -13.239 11.738 13.434 1.00 91.94 78 LYS A CA 1
ATOM 622 C C . LYS A 1 78 ? -13.517 10.414 14.141 1.00 91.94 78 LYS A C 1
ATOM 624 O O . LYS A 1 78 ? -13.370 10.331 15.359 1.00 91.94 78 LYS A O 1
ATOM 629 N N . ASP A 1 79 ? -13.895 9.389 13.383 1.00 94.06 79 ASP A N 1
ATOM 630 C CA . ASP A 1 79 ? -14.166 8.062 13.916 1.00 94.06 79 ASP A CA 1
ATOM 631 C C . ASP A 1 79 ? -12.849 7.375 14.281 1.00 94.06 79 ASP A C 1
ATOM 633 O O . ASP A 1 79 ? -11.886 7.369 13.508 1.00 94.06 79 ASP A O 1
ATOM 637 N N . SER A 1 80 ? -12.788 6.805 15.482 1.00 89.94 80 SER A N 1
ATOM 638 C CA . SER A 1 80 ? -11.619 6.060 15.948 1.00 89.94 80 SER A CA 1
ATOM 639 C C . SER A 1 80 ? -11.627 4.603 15.493 1.00 89.94 80 SER A C 1
ATOM 641 O O . SER A 1 80 ? -10.574 3.984 15.496 1.00 89.94 80 SER A O 1
ATOM 643 N N . ASP A 1 81 ? -12.775 4.051 15.113 1.00 92.44 81 ASP A N 1
ATOM 644 C CA . ASP A 1 81 ? -12.937 2.649 14.725 1.00 92.44 81 ASP A CA 1
ATOM 645 C C . ASP A 1 81 ? -13.830 2.576 13.484 1.00 92.44 81 ASP A C 1
ATOM 647 O O . ASP A 1 81 ? -15.050 2.751 13.568 1.00 92.44 81 ASP A O 1
ATOM 651 N N . CYS A 1 82 ? -13.210 2.431 12.315 1.00 93.06 82 CYS A N 1
ATOM 652 C CA . CYS A 1 82 ? -13.906 2.523 11.036 1.00 93.06 82 CYS A CA 1
ATOM 653 C C . CYS A 1 82 ? -13.078 1.952 9.873 1.00 93.06 82 CYS A C 1
ATOM 655 O O . CYS A 1 82 ? -11.876 1.721 9.982 1.00 93.06 82 CYS A O 1
ATOM 657 N N . GLY A 1 83 ? -13.739 1.704 8.745 1.00 93.44 83 GLY A N 1
ATOM 658 C CA . GLY A 1 83 ? -13.144 1.223 7.503 1.00 93.44 83 GLY A CA 1
ATOM 659 C C . GLY A 1 83 ? -12.966 2.340 6.483 1.00 93.44 83 GLY A C 1
ATOM 660 O O . GLY A 1 83 ? -13.814 3.231 6.348 1.00 93.44 83 GLY A O 1
ATOM 661 N N . CYS A 1 84 ? -11.873 2.251 5.736 1.00 93.00 84 CYS A N 1
ATOM 662 C CA . CYS A 1 84 ? -11.515 3.143 4.650 1.00 93.00 84 CYS A CA 1
ATOM 663 C C . CYS A 1 84 ? -11.403 2.368 3.345 1.00 93.00 84 CYS A C 1
ATOM 665 O O . CYS A 1 84 ? -10.776 1.312 3.256 1.00 93.00 84 CYS A O 1
ATOM 667 N N . GLU A 1 85 ? -12.048 2.920 2.332 1.00 92.81 85 GLU A N 1
ATOM 668 C CA . GLU A 1 85 ? -11.914 2.491 0.953 1.00 92.81 85 GLU A CA 1
ATOM 669 C C . GLU A 1 85 ? -10.858 3.392 0.325 1.00 92.81 85 GLU A C 1
ATOM 671 O O . GLU A 1 85 ? -11.040 4.608 0.273 1.00 92.81 85 GLU A O 1
ATOM 676 N N . ILE A 1 86 ? -9.736 2.797 -0.057 1.00 92.69 86 ILE A N 1
ATOM 677 C CA . ILE A 1 86 ? -8.632 3.484 -0.720 1.00 92.69 86 ILE A CA 1
ATOM 678 C C . ILE A 1 86 ? -8.692 3.185 -2.212 1.00 92.69 86 ILE A C 1
ATOM 680 O O . ILE A 1 86 ? -8.867 2.021 -2.588 1.00 92.69 86 ILE A O 1
ATOM 684 N N . ASN A 1 87 ? -8.522 4.208 -3.049 1.00 92.12 87 ASN A N 1
ATOM 685 C CA . ASN A 1 87 ? -8.440 4.014 -4.487 1.00 92.12 87 ASN A CA 1
ATOM 686 C C . ASN A 1 87 ? -7.127 3.300 -4.868 1.00 92.12 87 ASN A C 1
ATOM 688 O O . ASN A 1 87 ? -6.037 3.751 -4.520 1.00 92.12 87 ASN A O 1
ATOM 692 N N . MET A 1 88 ? -7.259 2.185 -5.590 1.00 90.94 88 MET A N 1
ATOM 693 C CA . MET A 1 88 ? -6.157 1.354 -6.087 1.00 90.94 88 MET A CA 1
ATOM 694 C C . MET A 1 88 ? -6.077 1.341 -7.625 1.00 90.94 88 MET A C 1
ATOM 696 O O . MET A 1 88 ? -5.428 0.483 -8.222 1.00 90.94 88 MET A O 1
ATOM 700 N N . GLU A 1 89 ? -6.770 2.260 -8.296 1.00 91.06 89 GLU A N 1
ATOM 701 C CA . GLU A 1 89 ? -6.715 2.402 -9.746 1.00 91.06 89 GLU A CA 1
ATOM 702 C C . GLU A 1 89 ? -5.322 2.839 -10.212 1.00 91.06 89 GLU A C 1
ATOM 704 O O . GLU A 1 89 ? -4.654 3.670 -9.598 1.00 91.06 89 GLU A O 1
ATOM 709 N N . GLY A 1 90 ? -4.904 2.306 -11.360 1.00 89.81 90 GLY A N 1
ATOM 710 C CA . GLY A 1 90 ? -3.624 2.637 -11.988 1.00 89.81 90 GLY A CA 1
ATOM 711 C C . GLY A 1 90 ? -2.487 1.676 -11.651 1.00 89.81 90 GLY A C 1
ATOM 712 O O . GLY A 1 90 ? -1.466 1.727 -12.331 1.00 89.81 90 GLY A O 1
ATOM 713 N N . PHE A 1 91 ? -2.670 0.780 -10.679 1.00 91.88 91 PHE A N 1
ATOM 714 C CA . PHE A 1 91 ? -1.728 -0.303 -10.397 1.00 91.88 91 PHE A CA 1
ATOM 715 C C . PHE A 1 91 ? -2.025 -1.549 -11.242 1.00 91.88 91 PHE A C 1
ATOM 717 O O . PHE A 1 91 ? -3.167 -1.824 -11.612 1.00 91.88 91 PHE A O 1
ATOM 724 N N . THR A 1 92 ? -0.976 -2.309 -11.539 1.00 90.88 92 THR A N 1
ATOM 725 C CA . THR A 1 92 ? -1.013 -3.567 -12.302 1.00 90.88 92 THR A CA 1
ATOM 726 C C . THR A 1 92 ? -0.064 -4.576 -11.659 1.00 90.88 92 THR A C 1
ATOM 728 O O . THR A 1 92 ? 0.641 -4.242 -10.709 1.00 90.88 92 THR A O 1
ATOM 731 N N . ASP A 1 93 ? -0.021 -5.793 -12.190 1.00 89.88 93 ASP A N 1
ATOM 732 C CA . ASP A 1 93 ? 0.880 -6.879 -11.776 1.00 89.88 93 ASP A CA 1
ATOM 733 C C . ASP A 1 93 ? 2.376 -6.551 -11.843 1.00 89.88 93 ASP A C 1
ATOM 735 O O . ASP A 1 93 ? 3.187 -7.155 -11.145 1.00 89.88 93 ASP A O 1
ATOM 739 N N . THR A 1 94 ? 2.742 -5.528 -12.606 1.00 90.62 94 THR A N 1
ATOM 740 C CA . THR A 1 94 ? 4.099 -4.978 -12.654 1.00 90.62 94 THR A CA 1
ATOM 741 C C . THR A 1 94 ? 4.403 -3.997 -11.520 1.00 90.62 94 THR A C 1
ATOM 743 O O . THR A 1 94 ? 5.443 -3.349 -11.545 1.00 90.62 94 THR A O 1
ATOM 746 N N . HIS A 1 95 ? 3.514 -3.821 -10.542 1.00 92.31 95 HIS A N 1
ATOM 747 C CA . HIS A 1 95 ? 3.686 -2.854 -9.461 1.00 92.31 95 HIS A CA 1
ATOM 748 C C . HIS A 1 95 ? 3.517 -3.499 -8.085 1.00 92.31 95 HIS A C 1
ATOM 750 O O . HIS A 1 95 ? 2.742 -4.437 -7.898 1.00 92.31 95 HIS A O 1
ATOM 756 N N . SER A 1 96 ? 4.206 -2.947 -7.090 1.00 92.50 96 SER A N 1
ATOM 757 C CA . SER A 1 96 ? 3.934 -3.230 -5.681 1.00 92.50 96 SER A CA 1
ATOM 758 C C . SER A 1 96 ? 4.040 -1.982 -4.821 1.00 92.50 96 SER A C 1
ATOM 760 O O . SER A 1 96 ? 4.680 -0.993 -5.178 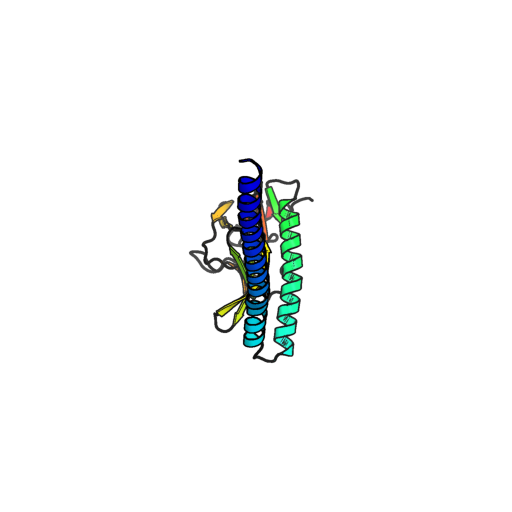1.00 92.50 96 SER A O 1
ATOM 762 N N . ILE A 1 97 ? 3.383 -2.023 -3.668 1.00 92.19 97 ILE A N 1
ATOM 763 C CA . ILE A 1 97 ? 3.472 -0.995 -2.640 1.00 92.19 97 ILE A CA 1
ATOM 764 C C . ILE A 1 97 ? 4.114 -1.616 -1.413 1.00 92.19 97 ILE A C 1
ATOM 766 O O . ILE A 1 97 ? 3.640 -2.624 -0.891 1.00 92.19 97 ILE A O 1
ATOM 770 N N . LYS A 1 98 ? 5.185 -0.999 -0.930 1.00 90.19 98 LYS A N 1
ATOM 771 C CA . LYS A 1 98 ? 5.942 -1.509 0.206 1.00 90.19 98 LYS A CA 1
ATOM 772 C C . LYS A 1 98 ? 5.972 -0.490 1.340 1.00 90.19 98 LYS A C 1
ATOM 774 O O . LYS A 1 98 ? 6.589 0.565 1.180 1.00 90.19 98 LYS A O 1
ATOM 779 N N . PRO A 1 99 ? 5.308 -0.775 2.469 1.00 85.81 99 PRO A N 1
ATOM 780 C CA . PRO A 1 99 ? 5.504 -0.026 3.700 1.00 85.81 99 PRO A CA 1
ATOM 781 C C . PRO A 1 99 ? 6.892 -0.324 4.290 1.00 85.81 99 PRO A C 1
ATOM 783 O O . PRO A 1 99 ? 7.296 -1.479 4.389 1.00 85.81 99 PRO A O 1
ATOM 786 N N . ASP A 1 100 ? 7.611 0.712 4.707 1.00 81.12 100 ASP A N 1
ATOM 787 C CA . ASP A 1 100 ? 8.891 0.624 5.414 1.00 81.12 100 ASP A CA 1
ATOM 788 C C . ASP A 1 100 ? 8.893 1.600 6.591 1.00 81.12 100 ASP A C 1
ATOM 790 O O . ASP A 1 100 ? 9.386 2.728 6.501 1.00 81.12 100 ASP A O 1
ATOM 794 N N . GLY A 1 101 ? 8.267 1.188 7.698 1.00 78.06 101 GLY A N 1
ATOM 795 C CA . GLY A 1 101 ? 8.276 1.923 8.962 1.00 78.06 101 GLY A CA 1
ATOM 796 C C . GLY A 1 101 ? 7.562 3.274 8.880 1.00 78.06 101 GLY A C 1
ATOM 797 O O . GLY A 1 101 ? 6.405 3.397 9.281 1.00 78.06 101 GLY A O 1
ATOM 798 N N . HIS A 1 102 ? 8.285 4.277 8.384 1.00 81.06 102 HIS A N 1
ATOM 799 C CA . HIS A 1 102 ? 7.855 5.660 8.214 1.00 81.06 102 HIS A CA 1
ATOM 800 C C . HIS A 1 102 ? 7.635 6.075 6.758 1.00 81.06 102 HIS A C 1
ATOM 802 O O . HIS A 1 102 ? 7.428 7.259 6.497 1.00 81.06 102 HIS A O 1
ATOM 808 N N . LYS A 1 103 ? 7.710 5.139 5.813 1.00 87.25 103 LYS A N 1
ATOM 809 C CA . LYS A 1 103 ? 7.519 5.398 4.388 1.00 87.25 103 LYS A CA 1
ATOM 810 C C . LYS A 1 103 ? 6.625 4.353 3.752 1.00 87.25 103 LYS A C 1
ATOM 812 O O . LYS A 1 103 ? 6.526 3.230 4.233 1.00 87.25 103 LYS A O 1
ATOM 817 N N . ILE A 1 104 ? 5.997 4.729 2.651 1.00 89.19 104 ILE A N 1
ATOM 818 C CA . ILE A 1 104 ? 5.395 3.806 1.700 1.00 89.19 104 ILE A CA 1
ATOM 819 C C . ILE A 1 104 ? 6.055 4.084 0.352 1.00 89.19 104 ILE A C 1
ATOM 821 O O . ILE A 1 104 ? 6.147 5.239 -0.064 1.00 89.19 104 ILE A O 1
ATOM 825 N N . SER A 1 105 ? 6.521 3.037 -0.318 1.00 92.19 105 SER A N 1
ATOM 826 C CA . SER A 1 105 ? 7.164 3.125 -1.628 1.00 92.19 105 SER A CA 1
ATOM 827 C C . SER A 1 105 ? 6.310 2.464 -2.698 1.00 92.19 105 SER A C 1
ATOM 829 O O . SER A 1 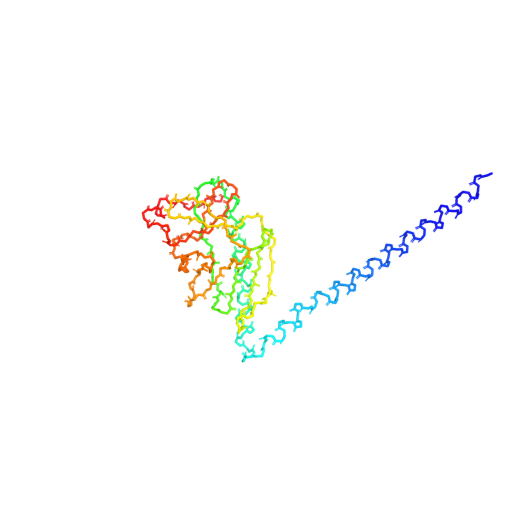105 ? 5.815 1.357 -2.491 1.00 92.19 105 SER A O 1
ATOM 831 N N . LEU A 1 106 ? 6.190 3.119 -3.851 1.00 93.50 106 LEU A N 1
ATOM 832 C CA . LEU A 1 106 ? 5.724 2.505 -5.087 1.00 93.50 106 LEU A CA 1
ATOM 833 C C . LEU A 1 106 ? 6.921 1.860 -5.785 1.00 93.50 106 LEU A C 1
ATOM 835 O O . LEU A 1 106 ? 7.912 2.531 -6.092 1.00 93.50 106 LEU A O 1
ATOM 839 N N . LEU A 1 107 ? 6.820 0.565 -6.048 1.00 92.25 107 LEU A N 1
ATOM 840 C CA . LEU A 1 107 ? 7.843 -0.230 -6.704 1.00 92.25 107 LEU A CA 1
ATOM 841 C C . LEU A 1 107 ? 7.332 -0.708 -8.068 1.00 92.25 107 LEU A C 1
ATOM 843 O O . LEU A 1 107 ? 6.164 -1.063 -8.214 1.00 92.25 107 LEU A O 1
ATOM 847 N N . ASN A 1 108 ? 8.220 -0.732 -9.054 1.00 90.25 108 ASN A N 1
ATOM 848 C CA . ASN A 1 108 ? 8.042 -1.451 -10.309 1.00 90.25 108 ASN A CA 1
ATOM 849 C C . ASN A 1 108 ? 8.699 -2.833 -10.179 1.00 90.25 108 ASN A C 1
ATOM 851 O O . ASN A 1 108 ? 9.814 -2.928 -9.660 1.00 90.25 108 ASN A O 1
ATOM 855 N N . ILE A 1 109 ? 8.019 -3.875 -10.648 1.00 87.44 109 ILE A N 1
ATOM 856 C CA . ILE A 1 109 ? 8.467 -5.266 -10.642 1.00 87.44 109 ILE A CA 1
ATOM 857 C C . ILE A 1 109 ? 8.786 -5.676 -12.079 1.00 87.44 109 ILE A C 1
ATOM 859 O O . ILE A 1 109 ? 7.926 -5.618 -12.958 1.00 87.44 109 ILE A O 1
ATOM 863 N N . LYS A 1 110 ? 10.013 -6.144 -12.311 1.00 81.56 110 LYS A N 1
ATOM 864 C CA . LYS A 1 110 ? 10.415 -6.778 -13.574 1.00 81.56 110 LYS A CA 1
ATOM 865 C C . LYS A 1 110 ? 11.404 -7.899 -13.287 1.00 81.56 110 LYS A C 1
ATOM 867 O O . LYS A 1 110 ? 12.424 -7.668 -12.638 1.00 81.56 110 LYS A O 1
ATOM 872 N N . ASP A 1 111 ? 11.094 -9.105 -13.756 1.00 79.62 111 ASP A N 1
ATOM 873 C CA . ASP A 1 111 ? 11.908 -10.308 -13.530 1.00 79.62 111 ASP A CA 1
ATOM 874 C C . ASP A 1 111 ? 12.243 -10.526 -12.037 1.00 79.62 111 ASP A C 1
ATOM 876 O O . ASP A 1 111 ? 13.392 -10.766 -11.675 1.00 79.62 111 ASP A O 1
ATOM 880 N N . GLU A 1 112 ? 11.241 -10.358 -11.162 1.00 78.06 112 GLU A N 1
ATOM 881 C CA . GLU A 1 112 ? 11.349 -10.394 -9.687 1.00 78.06 112 GLU A CA 1
ATOM 882 C C . GLU A 1 112 ? 12.272 -9.339 -9.051 1.00 78.06 112 GLU A C 1
ATOM 884 O O . GLU A 1 112 ? 12.483 -9.338 -7.838 1.00 78.06 112 GLU A O 1
ATOM 889 N N . ASN A 1 113 ? 12.783 -8.388 -9.833 1.00 80.25 113 ASN A N 1
ATOM 890 C CA . ASN A 1 113 ? 13.491 -7.232 -9.302 1.00 80.25 113 ASN A CA 1
ATOM 891 C C . ASN A 1 113 ? 12.501 -6.111 -8.999 1.00 80.25 113 ASN A C 1
ATOM 893 O O . ASN A 1 113 ? 11.718 -5.718 -9.864 1.00 80.25 113 ASN A O 1
ATOM 897 N N . GLU A 1 114 ? 12.579 -5.574 -7.784 1.00 85.12 114 GLU A N 1
ATOM 898 C CA . GLU A 1 114 ? 11.782 -4.431 -7.351 1.00 85.12 114 GLU A CA 1
ATOM 899 C C . GLU A 1 114 ? 12.610 -3.144 -7.408 1.00 85.12 114 GLU A C 1
ATOM 901 O O . GLU A 1 114 ? 13.705 -3.067 -6.846 1.00 85.12 114 GLU A O 1
ATOM 906 N N . ILE A 1 115 ? 12.073 -2.111 -8.056 1.00 86.25 115 ILE A N 1
ATOM 907 C CA . ILE A 1 115 ? 12.689 -0.782 -8.108 1.00 86.25 115 ILE A CA 1
ATOM 908 C C . ILE A 1 115 ? 11.712 0.268 -7.638 1.00 86.25 115 ILE A C 1
ATOM 910 O O . ILE A 1 115 ? 10.627 0.409 -8.191 1.00 86.25 115 ILE A O 1
ATOM 914 N N . THR A 1 116 ? 12.141 1.071 -6.672 1.00 88.88 116 THR A N 1
ATOM 915 C CA . THR A 1 116 ? 11.380 2.231 -6.219 1.00 88.88 116 THR A CA 1
ATOM 916 C C . THR A 1 116 ? 11.263 3.270 -7.326 1.00 88.88 116 THR A C 1
ATOM 918 O O . THR A 1 116 ? 12.266 3.792 -7.813 1.00 88.88 116 THR A O 1
ATOM 921 N N . ILE A 1 117 ? 10.025 3.583 -7.702 1.00 90.12 117 ILE A N 1
ATOM 922 C CA . ILE A 1 117 ? 9.698 4.614 -8.691 1.00 90.12 117 ILE A CA 1
ATOM 923 C C . ILE A 1 117 ? 9.043 5.847 -8.061 1.00 90.12 117 ILE A C 1
ATOM 925 O O . ILE A 1 117 ? 9.047 6.905 -8.700 1.00 90.12 117 ILE A O 1
ATOM 929 N N . ASP A 1 118 ? 8.512 5.723 -6.840 1.00 88.94 118 ASP A N 1
ATOM 930 C CA . ASP A 1 118 ? 7.989 6.825 -6.026 1.00 88.94 118 ASP A CA 1
ATOM 931 C C . ASP A 1 118 ? 8.009 6.479 -4.524 1.00 88.94 118 ASP A C 1
ATOM 933 O O . ASP A 1 118 ? 8.002 5.298 -4.158 1.00 88.94 118 ASP A O 1
ATOM 937 N N . ASP A 1 119 ? 8.018 7.486 -3.650 1.00 92.00 119 ASP A N 1
ATOM 938 C CA . ASP A 1 119 ? 7.937 7.309 -2.198 1.00 92.00 119 ASP A CA 1
ATOM 939 C C . ASP A 1 119 ? 7.192 8.450 -1.493 1.00 92.00 119 ASP A C 1
ATOM 941 O O . ASP A 1 119 ? 7.213 9.604 -1.909 1.00 92.00 119 ASP A O 1
ATOM 945 N N . SER A 1 120 ? 6.526 8.118 -0.387 1.00 88.62 120 SER A N 1
ATOM 946 C CA . SER A 1 120 ? 5.890 9.094 0.496 1.00 88.62 120 SER A CA 1
ATOM 947 C C . SER A 1 120 ? 6.137 8.738 1.953 1.00 88.62 120 SER A C 1
ATOM 949 O O . SER A 1 120 ? 6.040 7.576 2.349 1.00 88.62 120 SER A O 1
ATOM 951 N N . ASP A 1 121 ? 6.378 9.754 2.779 1.00 86.31 121 ASP A N 1
ATOM 952 C CA . ASP A 1 121 ? 6.439 9.585 4.228 1.00 86.31 121 ASP A CA 1
ATOM 953 C C . ASP A 1 121 ? 5.047 9.222 4.775 1.00 86.31 121 ASP A C 1
ATOM 955 O O . ASP A 1 121 ? 4.041 9.857 4.443 1.00 86.31 121 ASP A O 1
ATOM 959 N N . PHE A 1 122 ? 4.981 8.197 5.624 1.00 75.69 122 PHE A N 1
ATOM 960 C CA . PHE A 1 122 ? 3.751 7.691 6.222 1.00 75.69 122 PHE A CA 1
ATOM 961 C C . PHE A 1 122 ? 3.988 7.174 7.642 1.00 75.69 122 PHE A C 1
ATOM 963 O O . PHE A 1 122 ? 4.875 6.366 7.874 1.00 75.69 122 PHE A O 1
ATOM 970 N N . LYS A 1 123 ? 3.194 7.610 8.627 1.00 65.31 123 LYS A N 1
ATOM 971 C CA . LYS A 1 123 ? 3.453 7.256 10.037 1.00 65.31 123 LYS A CA 1
ATOM 972 C C . LYS A 1 123 ? 2.894 5.901 10.485 1.00 65.31 123 LYS A C 1
ATOM 974 O O . LYS A 1 123 ? 3.379 5.397 11.495 1.00 65.31 123 LYS A O 1
ATOM 979 N N . SER A 1 124 ? 1.893 5.329 9.809 1.00 68.31 124 SER A N 1
ATOM 980 C CA . SER A 1 124 ? 1.216 4.123 10.316 1.00 68.31 124 SER A CA 1
ATOM 981 C C . SER A 1 124 ? 0.461 3.312 9.250 1.00 68.31 124 SER A C 1
ATOM 983 O O . SER A 1 124 ? -0.717 3.552 9.034 1.00 68.31 124 SER A O 1
ATOM 985 N N . LEU A 1 125 ? 1.098 2.321 8.608 1.00 84.44 125 LEU A N 1
ATOM 986 C CA . LEU A 1 125 ? 0.400 1.294 7.803 1.00 84.44 125 LEU A CA 1
ATOM 987 C C . LEU A 1 125 ? 1.234 0.000 7.656 1.00 84.44 125 LEU A C 1
ATOM 989 O O . LEU A 1 125 ? 1.455 -0.495 6.555 1.00 84.44 125 LEU A O 1
ATOM 993 N N . ASN A 1 126 ? 1.717 -0.541 8.780 1.00 83.81 126 ASN A N 1
ATOM 994 C CA . ASN A 1 126 ? 2.610 -1.716 8.819 1.00 83.81 126 ASN A CA 1
ATOM 995 C C . ASN A 1 126 ? 1.954 -2.913 9.528 1.00 83.81 126 ASN A C 1
ATOM 997 O O . ASN A 1 126 ? 2.585 -3.646 10.286 1.00 83.81 126 ASN A O 1
ATOM 1001 N N . CYS A 1 127 ? 0.647 -3.075 9.364 1.00 86.62 127 CYS A N 1
ATOM 1002 C CA . CYS A 1 127 ? -0.103 -4.164 9.972 1.00 86.62 127 CYS A CA 1
ATOM 1003 C C . CYS A 1 127 ? -1.247 -4.600 9.069 1.00 86.62 127 CYS A C 1
ATOM 1005 O O . CYS A 1 127 ? -1.679 -3.864 8.183 1.00 86.62 127 CYS A O 1
ATOM 1007 N N . TYR A 1 128 ? -1.765 -5.791 9.333 1.00 87.75 128 TYR A N 1
ATOM 1008 C CA . TYR A 1 128 ? -3.010 -6.288 8.768 1.00 87.75 128 TYR A CA 1
ATOM 1009 C C . TYR A 1 128 ? -3.920 -6.803 9.878 1.00 87.75 128 TYR A C 1
ATOM 1011 O O . TYR A 1 128 ? -3.471 -7.160 10.969 1.00 87.75 128 TYR A O 1
ATOM 1019 N N . ILE A 1 129 ? -5.216 -6.839 9.598 1.00 87.25 129 ILE A N 1
ATOM 1020 C CA . ILE A 1 129 ? -6.218 -7.363 10.516 1.00 87.25 129 ILE A CA 1
ATOM 1021 C C . ILE A 1 129 ? -6.389 -8.863 10.297 1.00 87.25 129 ILE A C 1
ATOM 1023 O O . ILE A 1 129 ? -6.683 -9.320 9.198 1.00 87.25 129 ILE A O 1
ATOM 1027 N N . THR A 1 130 ? -6.220 -9.644 11.357 1.00 81.56 130 THR A N 1
ATOM 1028 C CA . THR A 1 130 ? -6.480 -11.086 11.354 1.00 81.56 130 THR A CA 1
ATOM 1029 C C . THR A 1 130 ? -7.984 -11.381 11.402 1.00 81.56 130 THR A C 1
ATOM 1031 O O . THR A 1 130 ? -8.806 -10.526 11.740 1.00 81.56 130 THR A O 1
ATOM 1034 N N . SER A 1 131 ? -8.375 -12.634 11.159 1.00 78.19 131 SER A N 1
ATOM 1035 C CA . SER A 1 131 ? -9.783 -13.070 11.174 1.00 78.19 131 SER A CA 1
ATOM 1036 C C . SER A 1 131 ? -10.533 -12.802 12.493 1.00 78.19 131 SER A C 1
ATOM 1038 O O . SER A 1 131 ? -11.764 -12.778 12.504 1.00 78.19 131 SER A O 1
ATOM 1040 N N . ASN A 1 132 ? -9.816 -12.602 13.604 1.00 77.00 132 ASN A N 1
ATOM 1041 C CA . ASN A 1 132 ? -10.343 -12.240 14.925 1.00 77.00 132 ASN A CA 1
ATOM 1042 C C . ASN A 1 132 ? -10.242 -10.732 15.250 1.00 77.00 132 ASN A C 1
ATOM 1044 O O . ASN A 1 132 ? -10.300 -10.368 16.422 1.00 77.00 132 ASN A O 1
ATOM 1048 N N . LEU A 1 133 ? -10.113 -9.862 14.240 1.00 76.88 133 LEU A N 1
ATOM 1049 C CA . LEU A 1 133 ? -10.017 -8.400 14.386 1.00 76.88 133 LEU A CA 1
ATOM 1050 C C . LEU A 1 133 ? -8.827 -7.911 15.229 1.00 76.88 133 LEU A C 1
ATOM 1052 O O . LEU A 1 133 ? -8.892 -6.857 15.871 1.00 76.88 133 LEU A O 1
ATOM 1056 N N . MET A 1 134 ? -7.732 -8.668 15.239 1.00 81.25 134 MET A N 1
ATOM 1057 C CA . MET A 1 134 ? -6.505 -8.256 15.912 1.00 81.25 134 MET A CA 1
ATOM 1058 C C . MET A 1 134 ? -5.487 -7.755 14.883 1.00 81.25 134 MET A C 1
ATOM 1060 O O . MET A 1 134 ? -5.325 -8.377 13.834 1.00 81.25 134 MET A O 1
ATOM 1064 N N . PRO A 1 135 ? -4.793 -6.637 15.146 1.00 85.44 135 PRO A N 1
ATOM 1065 C CA . PRO A 1 135 ? -3.701 -6.214 14.287 1.00 85.44 135 PRO A CA 1
ATOM 1066 C C . PRO A 1 135 ? -2.513 -7.169 14.457 1.00 85.44 135 PRO A C 1
ATOM 1068 O O . PRO A 1 135 ? -2.069 -7.429 15.577 1.00 85.44 135 PRO A O 1
ATOM 1071 N N . LYS A 1 136 ? -1.977 -7.672 13.345 1.00 84.44 136 LYS A N 1
ATOM 1072 C CA . LYS A 1 136 ? -0.679 -8.354 13.276 1.00 84.44 136 LYS A CA 1
ATOM 1073 C C . LYS A 1 136 ? 0.255 -7.497 12.427 1.00 84.44 136 LYS A C 1
ATOM 1075 O O . LYS A 1 136 ? -0.144 -7.003 11.375 1.00 84.44 136 LYS A O 1
ATOM 1080 N N . GLN A 1 137 ? 1.470 -7.265 12.918 1.00 84.69 137 GLN A N 1
ATOM 1081 C CA . GLN A 1 137 ? 2.463 -6.470 12.196 1.00 84.69 137 GLN A CA 1
ATOM 1082 C C . GLN A 1 137 ? 2.867 -7.189 10.908 1.00 84.69 137 GLN A C 1
ATOM 1084 O O . GLN A 1 137 ? 2.984 -8.417 10.886 1.00 84.69 137 GLN A O 1
ATOM 1089 N N . THR A 1 138 ? 3.063 -6.417 9.849 1.00 76.06 138 THR A N 1
ATOM 1090 C CA . THR A 1 138 ? 3.669 -6.884 8.607 1.00 76.06 138 THR A CA 1
ATOM 1091 C C . THR A 1 138 ? 5.178 -7.016 8.810 1.00 76.06 138 THR A C 1
ATOM 1093 O O . THR A 1 138 ? 5.787 -6.204 9.510 1.00 76.06 138 THR A O 1
ATOM 1096 N N . GLY A 1 139 ? 5.789 -8.049 8.232 1.00 68.81 139 GLY A N 1
ATOM 1097 C CA . GLY A 1 139 ? 7.242 -8.184 8.209 1.00 68.81 139 GLY A CA 1
ATOM 1098 C C . GLY A 1 139 ? 7.898 -7.085 7.369 1.00 68.81 139 GLY A C 1
ATOM 1099 O O . GLY A 1 139 ? 7.247 -6.408 6.575 1.00 68.81 139 GLY A O 1
ATOM 1100 N N . ALA A 1 140 ? 9.217 -6.922 7.503 1.00 64.44 140 ALA A N 1
ATOM 1101 C CA . ALA A 1 140 ? 9.992 -5.985 6.674 1.00 64.44 140 ALA A CA 1
ATOM 1102 C C . ALA A 1 140 ? 9.974 -6.350 5.169 1.00 64.44 140 ALA A C 1
ATOM 1104 O O . ALA A 1 140 ? 10.314 -5.539 4.306 1.00 64.44 140 ALA A O 1
ATOM 1105 N N . SER A 1 141 ? 9.601 -7.591 4.857 1.00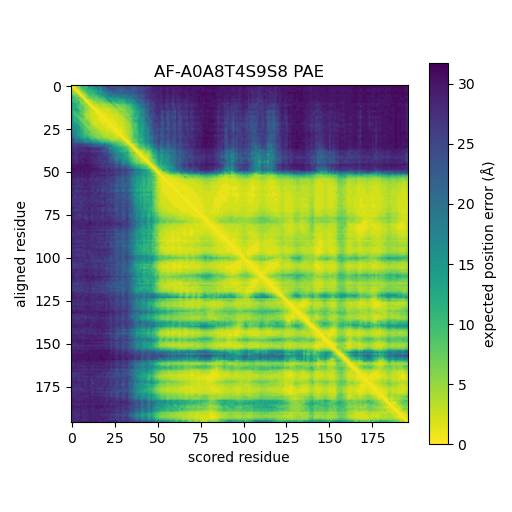 63.44 141 SER A N 1
ATOM 1106 C CA . SER A 1 141 ? 9.440 -8.141 3.512 1.00 63.44 141 SER A CA 1
ATOM 1107 C C . SER A 1 141 ? 8.047 -7.936 2.920 1.00 63.44 141 SER A C 1
ATOM 1109 O O . SER A 1 141 ? 7.881 -8.165 1.726 1.00 63.44 141 SER A O 1
ATOM 1111 N N . SER A 1 142 ? 7.061 -7.504 3.709 1.00 79.12 142 SER A N 1
ATOM 1112 C CA . SER A 1 142 ? 5.677 -7.433 3.252 1.00 79.12 142 SER A CA 1
ATOM 1113 C C . SER A 1 142 ? 5.488 -6.373 2.176 1.00 79.12 142 SER A C 1
ATOM 1115 O O . SER A 1 142 ? 5.802 -5.199 2.377 1.00 79.12 142 SER A O 1
ATOM 1117 N N . SER A 1 143 ? 4.905 -6.779 1.052 1.00 87.25 143 SER A N 1
ATOM 1118 C CA . SER A 1 143 ? 4.458 -5.875 0.000 1.00 87.25 143 SER A CA 1
ATOM 1119 C C . SER A 1 143 ? 2.995 -6.133 -0.340 1.00 87.25 143 SER A C 1
ATOM 1121 O O . SER A 1 143 ? 2.489 -7.254 -0.243 1.00 87.25 143 SER A O 1
ATOM 1123 N N . LEU A 1 144 ? 2.304 -5.064 -0.715 1.00 89.88 144 LEU A N 1
ATOM 1124 C CA . LEU A 1 144 ? 1.016 -5.132 -1.377 1.00 89.88 144 LEU A CA 1
ATOM 1125 C C . LEU A 1 144 ? 1.279 -5.271 -2.880 1.00 89.88 144 LEU A C 1
ATOM 1127 O O . LEU A 1 144 ? 1.794 -4.345 -3.508 1.00 89.88 144 LEU A O 1
ATOM 1131 N N . ARG A 1 145 ? 0.966 -6.436 -3.437 1.00 90.81 145 ARG A N 1
ATOM 1132 C CA . ARG A 1 145 ? 1.044 -6.737 -4.870 1.00 90.81 145 ARG A CA 1
ATOM 1133 C C . ARG A 1 145 ? -0.339 -6.682 -5.505 1.00 90.81 145 ARG A C 1
ATOM 1135 O O . ARG A 1 145 ? -1.349 -6.583 -4.810 1.00 90.81 145 ARG A O 1
ATOM 1142 N N . PHE A 1 146 ? -0.369 -6.747 -6.830 1.00 89.06 146 PHE A N 1
ATOM 1143 C CA . PHE A 1 146 ? -1.589 -6.757 -7.623 1.00 89.06 146 PHE A CA 1
ATOM 1144 C C . PHE A 1 146 ? -1.560 -7.964 -8.561 1.00 89.06 146 PHE A C 1
ATOM 1146 O O . PHE A 1 146 ? -0.566 -8.177 -9.238 1.00 89.06 146 PHE A O 1
ATOM 1153 N N . ASP A 1 147 ? -2.627 -8.756 -8.623 1.00 84.31 1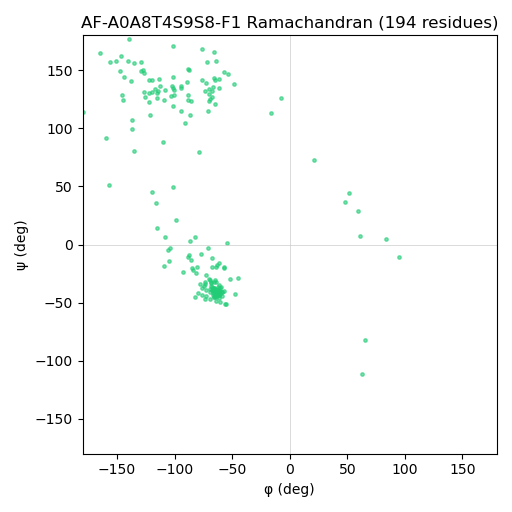47 ASP A N 1
ATOM 1154 C CA . ASP A 1 147 ? -2.805 -9.777 -9.667 1.00 84.31 147 ASP A CA 1
ATOM 1155 C C . ASP A 1 147 ? -4.114 -9.491 -10.393 1.00 84.31 147 ASP A C 1
ATOM 1157 O O . ASP A 1 147 ? -5.167 -9.379 -9.766 1.00 84.31 147 ASP A O 1
ATOM 1161 N N . LYS A 1 148 ? -4.050 -9.301 -11.716 1.00 79.94 148 LYS A N 1
ATOM 1162 C CA . LYS A 1 148 ? -5.212 -8.956 -12.562 1.00 79.94 148 LYS A CA 1
ATOM 1163 C C . LYS A 1 148 ? -6.055 -7.800 -11.999 1.00 79.94 148 LYS A C 1
ATOM 1165 O O . LYS A 1 148 ? -7.277 -7.796 -12.114 1.00 79.94 148 LYS A O 1
ATOM 1170 N N . GLY A 1 149 ? -5.397 -6.813 -11.390 1.00 71.88 149 GLY A N 1
ATOM 1171 C CA . GLY A 1 149 ? -6.044 -5.645 -10.784 1.00 71.88 149 GLY A CA 1
ATOM 1172 C C . GLY A 1 149 ? -6.569 -5.855 -9.358 1.00 71.88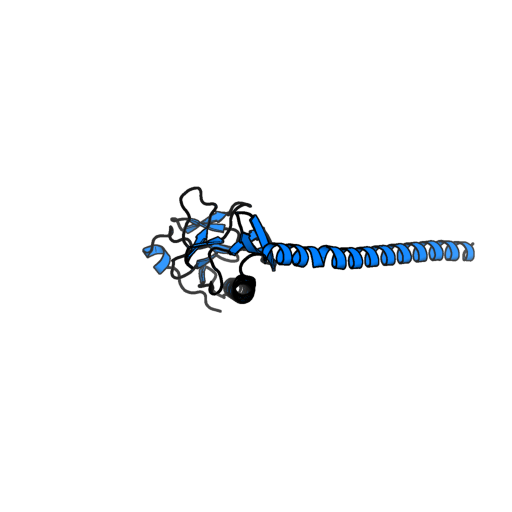 149 GLY A C 1
ATOM 1173 O O . GLY A 1 149 ? -7.179 -4.943 -8.805 1.00 71.88 149 GLY A O 1
ATOM 1174 N N . HIS A 1 150 ? -6.322 -7.011 -8.738 1.00 83.62 150 HIS A N 1
ATOM 1175 C CA . HIS A 1 150 ? -6.717 -7.293 -7.361 1.00 83.62 150 HIS A CA 1
ATOM 1176 C C . HIS A 1 150 ? -5.533 -7.144 -6.394 1.00 83.62 150 HIS A C 1
ATOM 1178 O O . HIS A 1 150 ? -4.543 -7.861 -6.540 1.00 83.62 150 HIS A O 1
ATOM 1184 N N . PRO A 1 151 ? -5.615 -6.233 -5.407 1.00 89.38 151 PRO A N 1
ATOM 1185 C CA . PRO A 1 151 ? -4.564 -6.052 -4.409 1.00 89.38 151 PRO A CA 1
ATOM 1186 C C . PRO A 1 151 ? -4.513 -7.211 -3.399 1.00 89.38 151 PRO A C 1
ATOM 1188 O O . PRO A 1 151 ? -5.554 -7.647 -2.903 1.00 89.38 151 PRO A O 1
ATOM 1191 N N . TYR A 1 152 ? -3.310 -7.662 -3.035 1.00 88.62 152 TYR A N 1
ATOM 1192 C CA . TYR A 1 152 ? -3.074 -8.725 -2.048 1.00 88.62 152 TYR A CA 1
ATOM 1193 C C . TYR A 1 152 ? -1.728 -8.565 -1.321 1.00 88.62 152 TYR A C 1
ATOM 1195 O O . TYR A 1 152 ? -0.815 -7.914 -1.823 1.00 88.62 152 TYR A O 1
ATOM 1203 N N . ILE A 1 153 ? -1.596 -9.156 -0.129 1.00 86.62 153 ILE A N 1
ATOM 1204 C CA . ILE A 1 153 ? -0.378 -9.075 0.702 1.00 86.62 153 ILE A CA 1
ATOM 1205 C C . ILE A 1 153 ? 0.421 -10.384 0.606 1.00 86.62 153 ILE A C 1
ATOM 1207 O O . ILE A 1 153 ? -0.139 -11.447 0.868 1.00 86.62 153 ILE A O 1
ATOM 1211 N N . THR A 1 154 ? 1.719 -10.289 0.296 1.00 76.62 154 THR A N 1
ATOM 1212 C CA . THR A 1 154 ? 2.628 -11.413 -0.041 1.00 76.62 154 THR A CA 1
ATOM 1213 C C . THR A 1 154 ? 3.322 -12.108 1.138 1.00 76.62 154 THR A C 1
ATOM 1215 O O . THR A 1 154 ? 3.974 -13.131 0.959 1.00 76.62 154 THR A O 1
ATOM 1218 N N . ASP A 1 155 ? 3.224 -11.564 2.349 1.00 65.81 155 ASP A N 1
ATOM 1219 C CA . ASP A 1 155 ? 4.050 -11.965 3.505 1.00 65.81 155 ASP A CA 1
ATOM 1220 C C . ASP A 1 155 ? 3.187 -12.487 4.658 1.00 65.81 155 ASP A C 1
ATOM 1222 O O . ASP A 1 155 ? 3.300 -12.105 5.825 1.00 65.81 155 ASP A O 1
ATOM 1226 N N . LEU A 1 156 ? 2.228 -13.331 4.295 1.00 61.16 156 LEU A N 1
ATOM 1227 C CA . LEU A 1 156 ? 1.354 -13.998 5.238 1.00 61.16 156 LEU A CA 1
ATOM 1228 C C . LEU A 1 156 ? 1.757 -15.470 5.276 1.00 61.16 156 LEU A C 1
ATOM 1230 O O . LEU A 1 156 ? 1.905 -16.100 4.236 1.00 61.16 156 LEU A O 1
ATOM 1234 N N . ASP A 1 157 ? 1.907 -16.025 6.486 1.00 53.44 157 ASP A N 1
ATOM 1235 C CA . ASP A 1 157 ? 2.227 -17.442 6.779 1.00 53.44 157 ASP A CA 1
ATOM 1236 C C . ASP A 1 157 ? 1.254 -18.463 6.124 1.00 53.44 157 ASP A C 1
ATO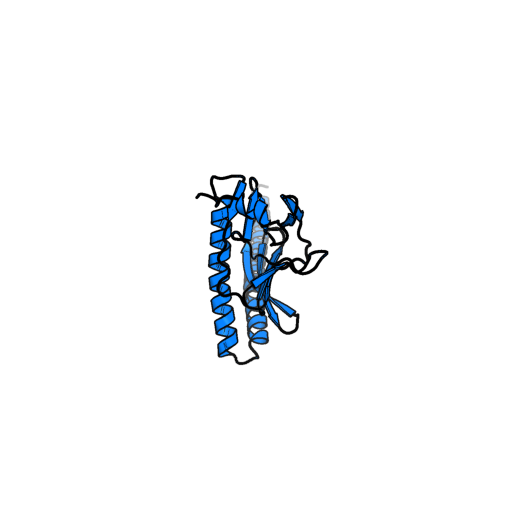M 1238 O O . ASP A 1 157 ? 1.351 -19.674 6.318 1.00 53.44 157 ASP A O 1
ATOM 1242 N N . THR A 1 158 ? 0.281 -17.971 5.365 1.00 49.72 158 THR A N 1
ATOM 1243 C CA . THR A 1 158 ? -0.733 -18.662 4.581 1.00 49.72 158 THR A CA 1
ATOM 1244 C C . THR A 1 158 ? -0.970 -17.845 3.312 1.00 49.72 158 THR A C 1
ATOM 1246 O O . THR A 1 158 ? -0.952 -16.622 3.408 1.00 49.72 158 THR A O 1
ATOM 1249 N N . SER A 1 159 ? -1.232 -18.521 2.186 1.00 56.06 159 SER A N 1
ATOM 1250 C CA . SER A 1 159 ? -1.717 -17.989 0.894 1.00 56.06 159 SER A CA 1
ATOM 1251 C C . SER A 1 159 ? -2.128 -16.509 0.889 1.00 56.06 159 SER A C 1
ATOM 1253 O O . SER A 1 159 ? -2.997 -16.129 1.678 1.00 56.06 159 SER A O 1
ATOM 1255 N N . ASP A 1 160 ? -1.544 -15.735 -0.030 1.00 61.50 160 ASP A N 1
ATOM 1256 C CA . ASP A 1 160 ? -1.889 -14.355 -0.397 1.00 61.50 160 ASP A CA 1
ATOM 1257 C C . ASP A 1 160 ? -3.277 -13.916 0.097 1.00 61.50 160 ASP A C 1
ATOM 1259 O O . ASP A 1 160 ? -4.306 -14.443 -0.332 1.00 61.50 160 ASP A O 1
ATOM 1263 N N . SER A 1 161 ? -3.330 -12.963 1.036 1.00 77.19 161 SER A N 1
ATOM 1264 C CA . SER A 1 161 ? -4.623 -12.445 1.497 1.00 77.19 161 SER A CA 1
ATOM 1265 C C . SER A 1 161 ? -5.042 -11.246 0.667 1.00 77.19 161 SER A C 1
ATOM 1267 O O . SER A 1 161 ? -4.524 -10.140 0.832 1.00 77.19 161 SER A O 1
ATOM 1269 N N . GLU A 1 162 ? -6.003 -11.486 -0.213 1.00 86.38 162 GLU A N 1
ATOM 1270 C CA . GLU A 1 162 ? -6.640 -10.466 -1.037 1.00 86.38 162 GLU A CA 1
ATOM 1271 C C . GLU A 1 162 ? -7.275 -9.352 -0.191 1.00 86.38 162 GLU A C 1
ATOM 1273 O O . GLU A 1 162 ? -7.808 -9.596 0.893 1.00 86.38 162 GLU A O 1
ATOM 1278 N N . LEU A 1 163 ? -7.299 -8.126 -0.712 1.00 84.88 163 LEU A N 1
ATOM 1279 C CA . LEU A 1 163 ? -7.989 -6.981 -0.109 1.00 84.88 163 LEU A CA 1
ATOM 1280 C C . LEU A 1 163 ? -9.328 -6.699 -0.812 1.00 84.88 163 LEU A C 1
ATOM 1282 O O . LEU A 1 163 ? -9.621 -5.570 -1.196 1.00 84.88 163 LEU A O 1
ATOM 1286 N N . THR A 1 164 ? -10.146 -7.737 -0.998 1.00 76.44 164 THR A N 1
ATOM 1287 C CA . THR A 1 164 ? -11.434 -7.679 -1.722 1.00 76.44 164 THR A CA 1
ATOM 1288 C C . THR A 1 164 ? -12.630 -7.263 -0.858 1.00 76.44 164 THR A C 1
ATOM 1290 O O . THR A 1 164 ? -13.767 -7.222 -1.331 1.00 76.44 164 THR A O 1
ATOM 1293 N N . ASN A 1 165 ? -12.405 -6.930 0.415 1.00 76.81 165 ASN A N 1
ATOM 1294 C CA . ASN A 1 165 ? -13.442 -6.360 1.268 1.00 76.81 165 ASN A CA 1
ATOM 1295 C C . ASN A 1 165 ? -13.897 -4.985 0.756 1.00 76.81 165 ASN A C 1
ATOM 1297 O O . ASN A 1 165 ? -13.154 -4.263 0.098 1.00 76.81 165 ASN A O 1
ATOM 1301 N N . LYS A 1 166 ? -15.110 -4.574 1.152 1.00 81.94 166 LYS A N 1
ATOM 1302 C CA . LYS A 1 166 ? -15.648 -3.226 0.878 1.00 81.94 166 LYS A CA 1
ATOM 1303 C C . LYS A 1 166 ? -14.692 -2.098 1.303 1.00 81.94 166 LYS A C 1
ATOM 1305 O O . LYS A 1 166 ? -14.715 -1.016 0.731 1.00 81.94 166 LYS A O 1
ATOM 1310 N N . PHE A 1 167 ? -13.893 -2.348 2.335 1.00 89.38 167 PHE A N 1
ATOM 1311 C CA . PHE A 1 167 ? -12.819 -1.479 2.794 1.00 89.38 167 PHE A CA 1
ATOM 1312 C C . PHE A 1 167 ? -11.513 -2.260 2.704 1.00 89.38 167 PHE A C 1
ATOM 1314 O O . PHE A 1 167 ? -11.490 -3.444 3.033 1.00 89.38 167 PHE A O 1
ATOM 1321 N N . ASN A 1 168 ? -10.433 -1.601 2.305 1.00 91.00 168 ASN A N 1
ATOM 1322 C CA . ASN A 1 168 ? -9.106 -2.214 2.220 1.00 91.00 168 ASN A CA 1
ATOM 1323 C C . ASN A 1 168 ? -8.192 -1.771 3.376 1.00 91.00 168 ASN A C 1
ATOM 1325 O O . ASN A 1 168 ? -7.208 -2.450 3.660 1.00 91.00 168 ASN A O 1
ATOM 1329 N N . ILE A 1 169 ? -8.560 -0.715 4.111 1.00 92.06 169 ILE A N 1
ATOM 1330 C CA . ILE A 1 169 ? -7.911 -0.296 5.357 1.00 92.06 169 ILE A CA 1
ATOM 1331 C C . ILE A 1 169 ? -8.928 -0.255 6.496 1.00 92.06 169 ILE A C 1
ATOM 1333 O O . ILE A 1 169 ? -10.065 0.187 6.331 1.00 92.06 169 ILE A O 1
ATOM 1337 N N . TYR A 1 170 ? -8.495 -0.676 7.678 1.00 92.56 170 TYR A N 1
ATOM 1338 C CA . TYR A 1 170 ? -9.214 -0.532 8.934 1.00 92.56 170 TYR A CA 1
ATOM 1339 C C . TYR A 1 170 ? -8.435 0.380 9.884 1.00 92.56 170 TYR A C 1
ATOM 1341 O O . TYR A 1 170 ? -7.235 0.194 10.102 1.00 92.56 170 TYR A O 1
ATOM 1349 N N . LYS A 1 171 ? -9.129 1.368 10.450 1.00 91.94 171 LYS A N 1
ATOM 1350 C CA . LYS A 1 171 ? -8.602 2.320 11.424 1.00 91.94 171 LYS A CA 1
ATOM 1351 C C . LYS A 1 171 ? -9.020 1.918 12.831 1.00 91.94 171 LYS A C 1
ATOM 1353 O O . LYS A 1 171 ? -10.202 1.690 13.074 1.00 91.94 171 LYS A O 1
ATOM 1358 N N . LYS A 1 172 ? -8.059 1.925 13.758 1.00 89.12 172 LYS A N 1
ATOM 1359 C CA . LYS A 1 172 ? -8.284 1.742 15.196 1.00 89.12 172 LYS A CA 1
ATOM 1360 C C . LYS A 1 172 ? -7.453 2.745 16.002 1.00 89.12 172 LYS A C 1
ATOM 1362 O O . LYS A 1 172 ? -6.236 2.641 16.108 1.00 89.12 172 LYS A O 1
ATOM 1367 N N . GLY A 1 173 ? -8.105 3.750 16.577 1.00 87.50 173 GLY A N 1
ATOM 1368 C CA . GLY A 1 173 ? -7.452 4.896 17.203 1.00 87.50 173 GLY A CA 1
ATOM 1369 C C . GLY A 1 173 ? -6.642 5.704 16.185 1.00 87.50 173 GLY A C 1
ATOM 1370 O O . GLY A 1 173 ? -7.214 6.357 15.315 1.00 87.50 173 GLY A O 1
ATOM 1371 N N . GLN A 1 174 ? -5.315 5.676 16.320 1.00 86.44 174 GLN A N 1
ATOM 1372 C CA . GLN A 1 174 ? -4.365 6.311 15.391 1.00 86.44 174 GLN A CA 1
ATOM 1373 C C . GLN A 1 174 ? -3.664 5.300 14.466 1.00 86.44 174 GLN A C 1
ATOM 1375 O O . GLN A 1 174 ? -2.872 5.691 13.607 1.00 86.44 174 GLN A O 1
ATOM 1380 N N . GLU A 1 175 ? -3.938 4.008 14.640 1.00 87.94 175 GLU A N 1
ATOM 1381 C CA . GLU A 1 175 ? -3.352 2.942 13.836 1.00 87.94 175 GLU A CA 1
ATOM 1382 C C . GLU A 1 175 ? -4.221 2.672 12.606 1.00 87.94 175 GLU A C 1
ATOM 1384 O O . GLU A 1 175 ? -5.453 2.658 12.693 1.00 87.94 175 GLU A O 1
ATOM 1389 N N . LEU A 1 176 ? -3.571 2.440 11.465 1.00 90.50 176 LEU A N 1
ATOM 1390 C CA . LEU A 1 176 ? -4.199 1.919 10.258 1.00 90.50 176 LEU A CA 1
ATOM 1391 C C . LEU A 1 176 ? -3.572 0.568 9.933 1.00 90.50 176 LEU A C 1
ATOM 1393 O O . LEU A 1 176 ? -2.348 0.441 9.931 1.00 90.50 176 LEU A O 1
ATOM 1397 N N . CYS A 1 177 ? -4.410 -0.414 9.626 1.00 90.31 177 CYS A N 1
ATOM 1398 C CA . CYS A 1 177 ? -3.982 -1.727 9.166 1.00 90.31 177 CYS A CA 1
ATOM 1399 C C . CYS A 1 177 ? -4.724 -2.104 7.889 1.00 90.31 177 CYS A C 1
ATOM 1401 O O . CYS A 1 177 ? -5.891 -1.750 7.708 1.00 90.31 177 CYS A O 1
ATOM 1403 N N . TRP A 1 178 ? -4.079 -2.887 7.034 1.00 90.75 178 TRP A N 1
ATOM 1404 C CA . TRP A 1 178 ? -4.734 -3.510 5.893 1.00 90.75 178 TRP A CA 1
ATOM 1405 C C . TRP A 1 178 ? -5.848 -4.459 6.349 1.00 90.75 178 TRP A C 1
ATOM 1407 O O . TRP A 1 178 ? -5.710 -5.161 7.355 1.00 90.75 178 TRP A O 1
ATOM 1417 N N . LEU A 1 179 ? -6.954 -4.490 5.609 1.00 90.12 179 LEU A N 1
ATOM 1418 C CA . LEU A 1 179 ? -8.120 -5.319 5.904 1.00 90.12 179 LEU A CA 1
ATOM 1419 C C . LEU A 1 179 ? -8.261 -6.458 4.876 1.00 90.12 179 LEU A C 1
ATOM 1421 O O . LEU A 1 179 ? -8.963 -6.299 3.873 1.00 90.12 179 LEU A O 1
ATOM 1425 N N . PRO A 1 180 ? -7.623 -7.617 5.111 1.00 87.88 180 PRO A N 1
ATOM 1426 C CA . PRO A 1 180 ? -7.696 -8.753 4.201 1.00 87.88 180 PRO A CA 1
ATOM 1427 C C . PRO A 1 180 ? -9.059 -9.451 4.208 1.00 87.88 180 PRO A C 1
ATOM 1429 O O . PRO A 1 180 ? -9.795 -9.424 5.197 1.00 87.88 180 PRO A O 1
ATOM 1432 N N . SER A 1 181 ? -9.359 -10.155 3.117 1.00 82.50 181 SER A N 1
ATOM 1433 C CA . SER A 1 181 ? -10.557 -10.984 2.909 1.00 82.50 181 SER A CA 1
ATOM 1434 C C . SER A 1 181 ? -10.681 -12.148 3.900 1.00 82.50 181 SER A C 1
ATOM 1436 O O . SER A 1 181 ? -11.767 -12.697 4.088 1.00 82.50 181 SER A O 1
ATOM 1438 N N . THR A 1 182 ? -9.598 -12.490 4.604 1.00 78.81 182 THR A N 1
ATOM 1439 C CA . THR A 1 182 ? -9.606 -13.458 5.713 1.00 78.81 182 THR A CA 1
ATOM 1440 C C . THR A 1 182 ? -10.458 -12.993 6.900 1.00 78.81 182 THR A C 1
ATOM 1442 O O . THR A 1 182 ? -10.901 -13.815 7.711 1.00 78.81 182 THR A O 1
ATOM 1445 N N . VAL A 1 183 ? -10.755 -11.692 7.005 1.00 81.38 183 VAL A N 1
ATOM 1446 C CA . VAL A 1 183 ? -11.798 -11.187 7.902 1.00 81.38 183 VAL A CA 1
ATOM 1447 C C . VAL A 1 183 ? -13.162 -11.584 7.347 1.00 81.38 183 VAL A C 1
ATOM 1449 O O . VAL A 1 183 ? -13.577 -11.119 6.290 1.00 81.38 183 VAL A O 1
ATOM 1452 N N . LYS A 1 184 ? -13.881 -12.439 8.088 1.00 76.38 184 LYS A N 1
ATOM 1453 C CA . LYS A 1 184 ? -15.198 -12.959 7.689 1.00 76.38 184 LYS A CA 1
ATOM 1454 C C . LYS A 1 184 ? -16.136 -11.837 7.232 1.00 76.38 184 LYS A C 1
ATOM 1456 O O . LYS A 1 184 ? -16.259 -10.821 7.915 1.00 76.38 184 LYS A O 1
ATOM 1461 N N . TYR A 1 185 ? -16.879 -12.088 6.155 1.00 68.06 185 TYR A N 1
ATOM 1462 C CA . TYR A 1 185 ? -17.843 -11.156 5.556 1.00 68.06 185 TYR A CA 1
ATOM 1463 C C . TYR A 1 185 ? -18.798 -10.508 6.577 1.00 68.06 185 TYR A C 1
ATOM 1465 O O . TYR A 1 185 ? -19.012 -9.298 6.563 1.00 68.06 185 TYR A O 1
ATOM 1473 N N . GLU A 1 186 ? -19.321 -11.288 7.527 1.00 71.06 186 GLU A N 1
ATOM 1474 C CA . GLU A 1 186 ? -20.202 -10.784 8.593 1.00 71.06 186 GLU A CA 1
ATOM 1475 C C . GLU A 1 186 ? -19.527 -9.746 9.495 1.00 71.06 186 GLU A C 1
ATOM 1477 O O . GLU A 1 186 ? -20.173 -8.819 9.982 1.00 71.06 186 GLU A O 1
ATOM 1482 N N . THR A 1 187 ? -18.229 -9.910 9.735 1.00 74.25 187 THR A N 1
ATOM 1483 C CA . THR A 1 187 ? -17.414 -8.982 10.511 1.00 74.25 187 THR A CA 1
ATOM 1484 C C . THR A 1 187 ? -17.083 -7.749 9.677 1.00 74.25 187 THR A C 1
ATOM 1486 O O . THR A 1 187 ? -17.254 -6.634 10.164 1.00 74.25 187 THR A O 1
ATOM 1489 N N . GLY A 1 188 ? -16.709 -7.934 8.407 1.00 74.88 188 GLY A N 1
ATOM 1490 C CA . GLY A 1 188 ? -16.478 -6.839 7.461 1.00 74.88 188 GLY A CA 1
ATOM 1491 C C . GLY A 1 188 ? -17.701 -5.928 7.301 1.00 74.88 188 GLY A C 1
ATOM 1492 O O . GLY A 1 188 ? -17.573 -4.708 7.325 1.00 74.88 188 GLY A O 1
ATOM 1493 N N . ASN A 1 189 ? -18.908 -6.499 7.262 1.00 76.69 189 ASN A N 1
ATOM 1494 C CA . ASN A 1 189 ? -20.163 -5.746 7.166 1.00 76.69 189 ASN A CA 1
ATOM 1495 C C . ASN A 1 189 ? -20.509 -4.914 8.408 1.00 76.69 189 ASN A C 1
ATOM 1497 O O . ASN A 1 189 ? -21.329 -3.999 8.321 1.00 76.69 189 ASN A O 1
ATOM 1501 N N . LYS A 1 190 ? -19.919 -5.224 9.568 1.00 80.94 190 LYS A N 1
ATOM 1502 C CA . LYS A 1 190 ? -20.106 -4.430 10.793 1.00 80.94 190 LYS A CA 1
ATOM 1503 C C . LYS A 1 190 ? -19.219 -3.188 10.812 1.00 80.94 190 LYS A C 1
ATOM 1505 O O . LYS A 1 190 ? -19.517 -2.253 11.556 1.00 80.94 190 LYS A O 1
ATOM 1510 N N . ILE A 1 191 ? -18.159 -3.166 10.004 1.00 87.88 191 ILE A N 1
ATOM 1511 C CA . ILE A 1 191 ? -17.254 -2.025 9.896 1.00 87.88 191 ILE A CA 1
ATOM 1512 C C . ILE A 1 191 ? -17.999 -0.885 9.194 1.00 87.88 191 ILE A C 1
ATOM 1514 O O . ILE A 1 191 ? -18.523 -1.035 8.089 1.00 87.88 191 ILE A O 1
ATOM 1518 N N . LYS A 1 192 ? -18.073 0.274 9.850 1.00 91.50 192 LYS A N 1
ATOM 1519 C CA . LYS A 1 192 ? -18.678 1.486 9.283 1.00 91.50 192 LYS A CA 1
ATOM 1520 C C . LYS A 1 192 ? -17.632 2.286 8.515 1.00 91.50 192 LYS A C 1
ATOM 1522 O O . LYS A 1 192 ? -16.459 2.254 8.867 1.00 91.50 192 LYS A O 1
ATOM 1527 N N . LYS A 1 193 ? -18.057 3.031 7.490 1.00 92.81 193 LYS A N 1
ATOM 1528 C CA . LYS A 1 193 ? -17.173 3.935 6.738 1.00 92.81 193 LYS A CA 1
ATOM 1529 C C . LYS A 1 193 ? -16.708 5.087 7.633 1.00 92.81 193 LYS A C 1
ATOM 1531 O O . LYS A 1 193 ? -17.543 5.680 8.311 1.00 92.81 193 LYS A O 1
ATOM 1536 N N . CYS A 1 194 ? -15.419 5.410 7.587 1.00 93.75 194 CYS A N 1
ATOM 1537 C CA . CYS A 1 194 ? -14.857 6.555 8.299 1.00 93.75 194 CYS A CA 1
ATOM 1538 C C . CYS A 1 194 ? -15.463 7.886 7.825 1.00 93.75 194 CYS A C 1
ATOM 1540 O O . CYS A 1 194 ? -15.565 8.137 6.620 1.00 93.75 194 CYS A O 1
ATOM 1542 N N . GLN A 1 195 ? -15.828 8.753 8.771 1.00 87.94 195 GLN A N 1
ATOM 1543 C CA . GLN A 1 195 ? -16.292 10.115 8.499 1.00 87.94 195 GLN A CA 1
ATOM 1544 C C . GLN A 1 195 ? -15.149 11.129 8.592 1.00 87.94 195 GLN A C 1
ATOM 1546 O O . GLN A 1 195 ? -14.361 11.103 9.542 1.00 87.94 195 GLN A O 1
ATOM 1551 N N . LEU A 1 196 ? -15.067 12.036 7.617 1.00 80.12 196 LEU A N 1
ATOM 1552 C CA . LEU A 1 196 ? -14.106 13.145 7.604 1.00 80.12 196 LEU A CA 1
ATOM 1553 C C . LEU A 1 196 ? -14.554 14.287 8.536 1.00 80.12 196 LEU A C 1
ATOM 1555 O O . LEU A 1 196 ? -15.764 14.595 8.633 1.00 80.12 196 LEU A O 1
#

pLDDT: mean 77.47, std 15.97, range [41.19, 95.31]

Secondary structure (DSSP, 8-state):
-HHHHHHHHHHHHHHHHHHHHHHHHHHHHHHHHHTTHHHHHHHHHT-SSHHHHHHHHHHHHHHHHHHHHHHHHHHH-S-SEEEE----TT--TTEEEEEETTEEEEEEEETTEEEEEEEEE-SS--EEE-TTS-EEEPPTT--EEEETTEEEES--SSS-EE--SS-SEEEETTEEEE--TTS-HHHHTTPPBPP-